Protein AF-A0A812UFD3-F1 (afdb_monomer_lite)

Radius of gyration: 20.98 Å; chains: 1; bounding box: 55×47×51 Å

Sequence (203 aa):
MNNVSFTYPTKDKPTIMDVSLTVSQVSRVAVIGANGAGKSTAIKVLVGEQLPTEGTIWKAQGLRMAYVAQHAFHHLEKHMQETPTQYIMWRFAGNDDRESMEFKTEDLSVDEEKARAQKWCIDSVTGNVRRCTDPKEDAKKAKQDEAGAVIPDAIVNRRQKKKEKTFEYEVKWQFKSMDNNTWVEKDTLVKMGYIKLVQREDE

Secondary structure (DSSP, 8-state):
-EEEEE--TT-SS-SEEEE-----TT--------TTSSHHHHHHHHHTSS--SEEE----TT-------TTTHHHHGGGTTS-HHHHHHHHTTTSS-HHHHHHHSSS-HHHHHHHHHS-EEE-TTT--EEEPPPTTT-HHHHHHHHHTB--EEEEEEEEEETTTTEEEEEEEETTS-GGG-EEEEHHHHHHTT-HHHHHHHH-

Structure (mmCIF, N/CA/C/O backbone):
data_AF-A0A812UFD3-F1
#
_entry.id   AF-A0A812UFD3-F1
#
loop_
_atom_site.group_PDB
_atom_site.id
_atom_site.type_symbol
_atom_site.label_atom_id
_atom_site.label_alt_id
_atom_site.label_comp_id
_atom_site.label_asym_id
_atom_site.label_entity_id
_atom_site.label_seq_id
_atom_site.pdbx_PDB_ins_code
_atom_site.Cartn_x
_atom_site.Cartn_y
_atom_site.Cartn_z
_atom_site.occupancy
_atom_site.B_iso_or_equiv
_atom_site.auth_seq_id
_atom_site.auth_comp_id
_atom_site.auth_asym_id
_atom_site.auth_atom_id
_atom_site.pdbx_PDB_model_num
ATOM 1 N N . MET A 1 1 ? -0.461 -6.812 -11.397 1.00 89.06 1 MET A N 1
ATOM 2 C CA . MET A 1 1 ? -0.316 -5.478 -12.011 1.00 89.06 1 MET A CA 1
ATOM 3 C C . MET A 1 1 ? -1.197 -5.461 -13.234 1.00 89.06 1 MET A C 1
ATOM 5 O O . MET A 1 1 ? -1.041 -6.359 -14.054 1.00 89.06 1 MET A O 1
ATOM 9 N N . ASN A 1 2 ? -2.101 -4.493 -13.332 1.00 92.62 2 ASN A N 1
ATOM 10 C CA . ASN A 1 2 ? -3.006 -4.346 -14.467 1.00 92.62 2 ASN A CA 1
ATOM 11 C C . ASN A 1 2 ? -2.826 -2.942 -15.048 1.00 92.62 2 ASN A C 1
ATOM 13 O O . ASN A 1 2 ? -3.069 -1.964 -14.334 1.00 92.62 2 ASN A O 1
ATOM 17 N N . ASN A 1 3 ? -2.385 -2.877 -16.308 1.00 94.31 3 ASN A N 1
ATOM 18 C CA . ASN A 1 3 ? -2.255 -1.653 -17.106 1.00 94.31 3 ASN A CA 1
ATOM 19 C C . ASN A 1 3 ? -1.419 -0.562 -16.423 1.00 94.31 3 ASN A C 1
ATOM 21 O O . ASN A 1 3 ? -1.820 0.596 -16.348 1.00 94.31 3 ASN A O 1
ATOM 25 N N . VAL A 1 4 ? -0.277 -0.950 -15.853 1.00 92.81 4 VAL A N 1
ATOM 26 C CA . VAL A 1 4 ? 0.539 -0.051 -15.038 1.00 92.81 4 VAL A CA 1
ATOM 27 C C . VAL A 1 4 ? 1.456 0.808 -15.902 1.00 92.81 4 VAL A C 1
ATOM 29 O O . VAL A 1 4 ? 2.308 0.285 -16.623 1.00 92.81 4 VAL A O 1
ATOM 32 N N . SER A 1 5 ? 1.344 2.125 -15.744 1.00 93.50 5 SER A N 1
ATOM 33 C CA . SER A 1 5 ? 2.261 3.108 -16.325 1.00 93.50 5 SER A CA 1
ATOM 34 C C . SER A 1 5 ? 2.930 3.918 -15.219 1.00 93.50 5 SER A C 1
ATOM 36 O O . SER A 1 5 ? 2.318 4.228 -14.195 1.00 93.50 5 SER A O 1
ATOM 38 N N . PHE A 1 6 ? 4.203 4.262 -15.413 1.00 92.50 6 PHE A N 1
ATOM 39 C CA . PHE A 1 6 ? 4.950 5.061 -14.448 1.00 92.50 6 PHE A CA 1
ATOM 40 C C . PHE A 1 6 ? 5.924 6.020 -15.127 1.00 92.50 6 PHE A C 1
ATOM 42 O O . PHE A 1 6 ? 6.726 5.628 -15.986 1.00 92.50 6 PHE A O 1
ATOM 49 N N . THR A 1 7 ? 5.887 7.268 -14.669 1.00 91.12 7 THR A N 1
ATOM 50 C CA . THR A 1 7 ? 6.741 8.365 -15.124 1.00 91.12 7 THR A CA 1
ATOM 51 C C . THR A 1 7 ? 7.499 8.939 -13.934 1.00 91.12 7 THR A C 1
ATOM 53 O O . THR A 1 7 ? 6.890 9.362 -12.956 1.00 91.12 7 THR A O 1
ATOM 56 N N . TYR A 1 8 ? 8.832 8.977 -14.017 1.00 88.88 8 TYR A N 1
ATOM 57 C CA . TYR A 1 8 ? 9.631 9.685 -13.016 1.00 88.88 8 TYR A CA 1
ATOM 58 C C . TYR A 1 8 ? 9.378 11.197 -13.105 1.00 88.88 8 TYR A C 1
ATOM 60 O O . TYR A 1 8 ? 9.309 11.706 -14.223 1.00 88.88 8 TYR A O 1
ATOM 68 N N . PRO A 1 9 ? 9.365 11.939 -11.981 1.00 85.81 9 PRO A N 1
ATOM 69 C CA . PRO A 1 9 ? 9.134 13.391 -11.983 1.00 85.81 9 PRO A CA 1
ATOM 70 C C . PRO A 1 9 ? 10.118 14.193 -12.846 1.00 85.81 9 PRO A C 1
ATOM 72 O O . PRO A 1 9 ? 9.821 15.297 -13.282 1.00 85.81 9 PRO A O 1
ATOM 75 N N . THR A 1 10 ? 11.307 13.641 -13.091 1.00 86.94 10 THR A N 1
ATOM 76 C CA . THR A 1 10 ? 12.373 14.263 -13.887 1.00 86.94 10 THR A CA 1
ATOM 77 C C . THR A 1 10 ? 12.241 14.025 -15.392 1.00 86.94 10 THR A C 1
ATOM 79 O O . THR A 1 10 ? 13.115 14.447 -16.149 1.00 86.94 10 THR A O 1
ATOM 82 N N . LYS A 1 11 ? 11.205 13.309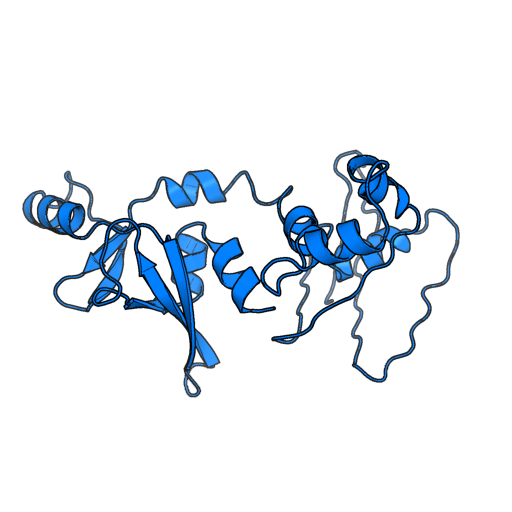 -15.846 1.00 85.44 11 LYS A N 1
ATOM 83 C CA . LYS A 1 11 ? 11.018 12.932 -17.249 1.00 85.44 11 LYS A CA 1
ATOM 84 C C . LYS A 1 11 ? 9.625 13.299 -17.740 1.00 85.44 11 LYS A C 1
ATOM 86 O O . LYS A 1 11 ? 8.638 13.021 -17.076 1.00 85.44 11 LYS A O 1
ATOM 91 N N . ASP A 1 12 ? 9.556 13.767 -18.981 1.00 85.88 12 ASP A N 1
ATOM 92 C CA . ASP A 1 12 ? 8.277 14.046 -19.651 1.00 85.88 12 ASP A CA 1
ATOM 93 C C . ASP A 1 12 ? 7.607 12.786 -20.214 1.00 85.88 12 ASP A C 1
ATOM 95 O O . ASP A 1 12 ? 6.424 12.790 -20.546 1.00 85.88 12 ASP A O 1
ATOM 99 N N . LYS A 1 13 ? 8.372 11.698 -20.372 1.00 88.94 13 LYS A N 1
ATOM 100 C CA . LYS A 1 13 ? 7.891 10.444 -20.958 1.00 88.94 13 LYS A CA 1
ATOM 101 C C . LYS A 1 13 ? 7.837 9.325 -19.920 1.00 88.94 13 LYS A C 1
ATOM 103 O O . LYS A 1 13 ? 8.794 9.176 -19.147 1.00 88.94 13 LYS A O 1
ATOM 108 N N . PRO A 1 14 ? 6.787 8.486 -19.957 1.00 89.75 14 PRO A N 1
ATOM 109 C CA . PRO A 1 14 ? 6.693 7.313 -19.102 1.00 89.75 14 PRO A CA 1
ATOM 110 C C . PRO A 1 14 ? 7.880 6.381 -19.322 1.00 89.75 14 PRO A C 1
ATOM 112 O O . PRO A 1 14 ? 8.298 6.107 -20.446 1.00 89.75 14 PRO A O 1
ATOM 115 N N . THR A 1 15 ? 8.450 5.912 -18.214 1.00 92.50 15 THR A N 1
ATOM 116 C CA . THR A 1 15 ? 9.566 4.957 -18.228 1.00 92.50 15 THR A CA 1
ATOM 117 C C . THR A 1 15 ? 9.069 3.537 -18.473 1.00 92.50 15 THR A C 1
ATOM 119 O O . THR A 1 15 ? 9.773 2.743 -19.090 1.00 92.50 15 THR A O 1
ATOM 122 N N . ILE A 1 16 ? 7.852 3.231 -18.021 1.00 93.62 16 ILE A N 1
ATOM 123 C CA . ILE A 1 16 ? 7.111 2.014 -18.359 1.00 93.62 16 ILE A CA 1
ATOM 124 C C . ILE A 1 16 ? 5.668 2.399 -18.702 1.00 93.62 16 ILE A C 1
ATOM 126 O O . ILE A 1 16 ? 5.121 3.320 -18.094 1.00 93.62 16 ILE A O 1
ATOM 130 N N . MET A 1 17 ? 5.070 1.711 -19.675 1.00 94.19 17 MET A N 1
ATOM 131 C CA . MET A 1 17 ? 3.715 1.976 -20.170 1.00 94.19 17 MET A CA 1
ATOM 132 C C . MET A 1 17 ? 2.928 0.675 -20.275 1.00 94.19 17 MET A C 1
ATOM 134 O O . MET A 1 17 ? 3.462 -0.306 -20.792 1.00 94.19 17 MET A O 1
ATOM 138 N N . ASP A 1 18 ? 1.675 0.700 -19.819 1.00 93.62 18 ASP A N 1
ATOM 139 C CA . ASP A 1 18 ? 0.691 -0.382 -19.967 1.00 93.62 18 ASP A CA 1
ATOM 140 C C . ASP A 1 18 ? 1.218 -1.780 -19.574 1.00 93.62 18 ASP A C 1
ATOM 142 O O . ASP A 1 18 ? 0.979 -2.800 -20.222 1.00 93.62 18 ASP A O 1
ATOM 146 N N . VAL A 1 19 ? 1.985 -1.842 -18.483 1.00 93.50 19 VAL A N 1
ATOM 147 C CA . VAL A 1 19 ? 2.576 -3.092 -18.003 1.00 93.50 19 VAL A CA 1
ATOM 148 C C . VAL A 1 19 ? 1.530 -3.899 -17.243 1.00 93.50 19 VAL A C 1
ATOM 150 O O . VAL A 1 19 ? 1.067 -3.507 -16.169 1.00 93.50 19 VAL A O 1
ATOM 153 N N . SER A 1 20 ? 1.210 -5.080 -17.768 1.00 93.00 20 SER A N 1
ATOM 154 C CA . SER A 1 20 ? 0.367 -6.069 -17.094 1.00 93.00 20 SER A CA 1
ATOM 155 C C . SER A 1 20 ? 1.183 -7.314 -16.753 1.00 93.00 20 SER A C 1
ATOM 157 O O . SER A 1 20 ? 1.812 -7.919 -17.618 1.00 93.00 20 SER A O 1
ATOM 159 N N . LEU A 1 21 ? 1.201 -7.682 -15.471 1.00 91.44 21 LEU A N 1
ATOM 160 C CA . LEU A 1 21 ? 1.981 -8.804 -14.948 1.00 91.44 21 LEU A CA 1
ATOM 161 C C . LEU A 1 21 ? 1.261 -9.453 -13.767 1.00 91.44 21 LEU A C 1
ATOM 163 O O . LEU A 1 21 ? 0.876 -8.779 -12.804 1.00 91.44 21 LEU A O 1
ATOM 167 N N . THR A 1 22 ? 1.180 -10.779 -13.802 1.00 91.88 22 THR A N 1
ATOM 168 C CA . THR A 1 22 ? 0.678 -11.605 -12.704 1.00 91.88 22 THR A CA 1
ATOM 169 C C . THR A 1 22 ? 1.746 -12.615 -12.315 1.00 91.88 22 THR A C 1
ATOM 171 O O . THR A 1 22 ? 2.297 -13.309 -13.166 1.00 91.88 22 THR A O 1
ATOM 174 N N . VAL A 1 23 ? 2.039 -12.692 -11.019 1.00 91.50 23 VAL A N 1
ATOM 175 C CA . VAL A 1 23 ? 3.027 -13.611 -10.449 1.00 91.50 23 VAL A CA 1
ATOM 176 C C . VAL A 1 23 ? 2.335 -14.434 -9.368 1.00 91.50 23 VAL A C 1
ATOM 178 O O . VAL A 1 23 ? 1.533 -13.906 -8.600 1.00 91.50 23 VAL A O 1
ATOM 181 N N . SER A 1 24 ? 2.629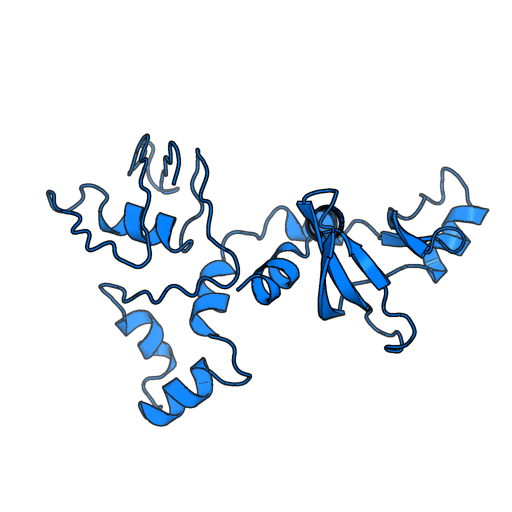 -15.731 -9.328 1.00 91.44 24 SER A N 1
ATOM 182 C CA . SER A 1 24 ? 2.138 -16.674 -8.319 1.00 91.44 24 SER A CA 1
ATOM 183 C C . SER A 1 24 ? 3.303 -17.250 -7.509 1.00 91.44 24 SER A C 1
ATOM 185 O O . SER A 1 24 ? 4.461 -17.080 -7.884 1.00 91.44 24 SER A O 1
ATOM 187 N N . GLN A 1 25 ? 3.019 -17.988 -6.433 1.00 89.38 25 GLN A N 1
ATOM 188 C CA . GLN A 1 25 ? 4.058 -18.602 -5.589 1.00 89.38 25 GLN A CA 1
ATOM 189 C C . GLN A 1 25 ? 4.971 -19.593 -6.333 1.00 89.38 25 GLN A C 1
ATOM 191 O O . GLN A 1 25 ? 6.105 -19.810 -5.919 1.00 89.38 25 GLN A O 1
ATOM 196 N N . VAL A 1 26 ? 4.496 -20.188 -7.431 1.00 92.69 26 VAL A N 1
ATOM 197 C CA . VAL A 1 26 ? 5.253 -21.181 -8.219 1.00 92.69 26 VAL A CA 1
ATOM 198 C C . VAL A 1 26 ? 5.957 -20.533 -9.417 1.00 92.69 26 VAL A C 1
ATOM 200 O O . VAL A 1 26 ? 6.766 -21.160 -10.100 1.00 92.69 26 VAL A O 1
ATOM 203 N N . SER A 1 27 ? 5.661 -19.262 -9.693 1.00 93.50 27 SER A N 1
ATOM 204 C CA . SER A 1 27 ? 6.197 -18.560 -10.851 1.00 93.50 27 SER A CA 1
ATOM 205 C C . SER A 1 27 ? 7.706 -18.350 -10.715 1.00 93.50 27 SER A C 1
ATOM 207 O O . SER A 1 27 ? 8.189 -17.793 -9.732 1.00 93.50 27 SER A O 1
ATOM 209 N N . ARG A 1 28 ? 8.455 -18.725 -11.756 1.00 94.12 28 ARG A N 1
ATOM 210 C CA . ARG A 1 28 ? 9.838 -18.280 -11.963 1.00 94.12 28 ARG A CA 1
ATOM 211 C C . ARG A 1 28 ? 9.878 -17.417 -13.210 1.00 94.12 28 ARG A C 1
ATOM 213 O O . ARG A 1 28 ? 9.655 -17.909 -14.310 1.00 94.12 28 ARG A O 1
ATOM 220 N N . VAL A 1 29 ? 10.100 -16.123 -13.017 1.00 92.00 29 VAL A N 1
ATOM 221 C CA . VAL A 1 29 ? 9.994 -15.116 -14.075 1.00 92.00 29 VAL A CA 1
ATOM 222 C C . VAL A 1 29 ? 11.323 -14.389 -14.191 1.00 92.00 29 VAL A C 1
ATOM 224 O O . VAL A 1 29 ? 11.885 -13.962 -13.185 1.00 92.00 29 VAL A O 1
ATOM 227 N N . ALA A 1 30 ? 11.810 -14.239 -15.420 1.00 92.94 30 ALA A N 1
ATOM 228 C CA . ALA A 1 30 ? 12.971 -13.420 -15.733 1.00 92.94 30 ALA A CA 1
ATOM 229 C C . ALA A 1 30 ? 12.531 -12.240 -16.605 1.00 92.94 30 ALA A C 1
ATOM 231 O O . ALA A 1 30 ? 11.894 -12.431 -17.639 1.00 92.94 30 ALA A O 1
ATOM 232 N N . VAL A 1 31 ? 12.883 -11.022 -16.192 1.00 90.75 31 VAL A N 1
ATOM 233 C CA . VAL A 1 31 ? 12.643 -9.806 -16.977 1.00 90.75 31 VAL A CA 1
ATOM 234 C C . VAL A 1 31 ? 13.922 -9.471 -17.737 1.00 90.75 31 VAL A C 1
ATOM 236 O O . VAL A 1 31 ? 14.924 -9.079 -17.140 1.00 90.75 31 VAL A O 1
ATOM 239 N N . ILE A 1 32 ? 13.890 -9.628 -19.058 1.00 92.81 32 ILE A N 1
ATOM 240 C CA . ILE A 1 32 ? 15.029 -9.390 -19.953 1.00 92.81 32 ILE A CA 1
ATOM 241 C C . ILE A 1 32 ? 14.772 -8.189 -20.866 1.00 92.81 32 ILE A C 1
ATOM 243 O O . ILE A 1 32 ? 13.634 -7.796 -21.096 1.00 92.81 32 ILE A O 1
ATOM 247 N N . GLY A 1 33 ? 15.843 -7.576 -21.365 1.00 92.94 33 GLY A N 1
ATOM 248 C CA . GLY A 1 33 ? 15.769 -6.406 -22.242 1.00 92.94 33 GLY A CA 1
ATOM 249 C C . GLY A 1 33 ? 17.028 -5.551 -22.162 1.00 92.94 33 GLY A C 1
ATOM 250 O O . GLY A 1 33 ? 17.918 -5.828 -21.354 1.00 92.94 33 GLY A O 1
ATOM 251 N N . ALA A 1 34 ? 17.099 -4.488 -22.961 1.00 93.19 34 ALA A N 1
ATOM 252 C CA . ALA A 1 34 ? 18.233 -3.567 -22.965 1.00 93.19 34 ALA A CA 1
ATOM 253 C C . ALA A 1 34 ? 18.394 -2.816 -21.627 1.00 93.19 34 ALA A C 1
ATOM 255 O O . ALA A 1 34 ? 17.471 -2.730 -20.804 1.00 93.19 34 ALA A O 1
ATOM 256 N N . ASN A 1 35 ? 19.587 -2.274 -21.382 1.00 89.75 35 ASN A N 1
ATOM 257 C CA . ASN A 1 35 ? 19.812 -1.375 -20.250 1.00 89.75 35 ASN A CA 1
ATOM 258 C C . ASN A 1 35 ? 19.016 -0.081 -20.453 1.00 89.75 35 ASN A C 1
ATOM 260 O O . ASN A 1 35 ? 18.910 0.418 -21.567 1.00 89.75 35 ASN A O 1
ATOM 264 N N . GLY A 1 36 ? 18.404 0.425 -19.382 1.00 85.38 36 GLY A N 1
ATOM 265 C CA . GLY A 1 36 ? 17.539 1.608 -19.450 1.00 85.38 36 GLY A CA 1
ATOM 266 C C . GLY A 1 36 ? 16.111 1.357 -19.951 1.00 85.38 36 GLY A C 1
ATOM 267 O O . GLY A 1 36 ? 15.304 2.275 -19.899 1.00 85.38 36 GLY A O 1
ATOM 268 N N . ALA A 1 37 ? 15.747 0.127 -20.336 1.00 88.50 37 ALA A N 1
ATOM 269 C CA . ALA A 1 37 ? 14.400 -0.214 -20.820 1.00 88.50 37 ALA A CA 1
ATOM 270 C C . ALA A 1 37 ? 13.290 -0.207 -19.739 1.00 88.50 37 ALA A C 1
ATOM 272 O O . ALA A 1 37 ? 12.177 -0.640 -20.007 1.00 88.50 37 ALA A O 1
ATOM 273 N N . GLY A 1 38 ? 13.588 0.208 -18.503 1.00 89.88 38 GLY A N 1
ATOM 274 C CA . GLY A 1 38 ? 12.604 0.263 -17.413 1.00 89.88 38 GLY A CA 1
ATOM 275 C C . GLY A 1 38 ? 12.450 -1.020 -16.585 1.00 89.88 38 GLY A C 1
ATOM 276 O O . GLY A 1 38 ? 11.572 -1.078 -15.734 1.00 89.88 38 GLY A O 1
ATOM 277 N N . LYS A 1 39 ? 13.318 -2.032 -16.759 1.00 93.19 39 LYS A N 1
ATOM 278 C CA . LYS A 1 39 ? 13.255 -3.310 -16.010 1.00 93.19 39 LYS A CA 1
ATOM 279 C C . LYS A 1 39 ? 13.251 -3.113 -14.491 1.00 93.19 39 LYS A C 1
ATOM 281 O O . LYS A 1 39 ? 12.344 -3.574 -13.806 1.00 93.19 39 LYS A O 1
ATOM 286 N N . SER A 1 40 ? 14.252 -2.399 -13.973 1.00 90.19 40 SER A N 1
ATOM 287 C CA . SER A 1 40 ? 14.351 -2.119 -12.540 1.00 90.19 40 SER A CA 1
ATOM 288 C C . SER A 1 40 ? 13.160 -1.285 -12.074 1.00 90.19 40 SER A C 1
ATOM 290 O O . SER A 1 40 ? 12.595 -1.575 -11.033 1.00 90.19 40 SER A O 1
ATOM 292 N N . THR A 1 41 ? 12.710 -0.316 -12.876 1.00 91.00 41 THR A N 1
ATOM 293 C CA . THR A 1 41 ? 11.520 0.496 -12.582 1.00 91.00 41 THR A CA 1
ATOM 294 C C . THR A 1 41 ? 10.255 -0.355 -12.462 1.00 91.00 41 THR A C 1
ATOM 296 O O . THR A 1 41 ? 9.522 -0.196 -11.494 1.00 91.00 41 THR A O 1
ATOM 299 N N . ALA A 1 42 ? 10.029 -1.316 -13.363 1.00 90.88 42 ALA A N 1
ATOM 300 C CA . ALA A 1 42 ? 8.900 -2.241 -13.270 1.00 90.88 42 ALA A CA 1
ATOM 301 C C . ALA A 1 42 ? 8.937 -3.078 -11.980 1.00 90.88 42 ALA A C 1
ATOM 303 O O . ALA A 1 42 ? 7.903 -3.269 -11.343 1.00 90.88 42 ALA A O 1
ATOM 304 N N . ILE A 1 43 ? 10.124 -3.532 -11.561 1.00 90.69 43 ILE A N 1
ATOM 305 C CA . ILE A 1 43 ? 10.300 -4.284 -10.309 1.00 90.69 43 ILE A CA 1
ATOM 306 C C . ILE A 1 43 ? 10.047 -3.386 -9.090 1.00 90.69 43 ILE A C 1
ATOM 308 O O . ILE A 1 43 ? 9.321 -3.793 -8.188 1.00 90.69 43 ILE A O 1
ATOM 312 N N . LYS A 1 44 ? 10.575 -2.157 -9.074 1.00 88.50 44 LYS A N 1
ATOM 313 C CA . LYS A 1 44 ? 10.335 -1.182 -7.995 1.00 88.50 44 LYS A CA 1
ATOM 314 C C . LYS A 1 44 ? 8.847 -0.882 -7.821 1.00 88.50 44 LYS A C 1
ATOM 316 O O . LYS A 1 44 ? 8.331 -0.906 -6.706 1.00 88.50 44 LYS A O 1
ATOM 321 N N . VAL A 1 45 ? 8.146 -0.679 -8.935 1.00 89.81 45 VAL A N 1
ATOM 322 C CA . VAL A 1 45 ? 6.696 -0.463 -8.947 1.00 89.81 45 VAL A CA 1
ATOM 323 C C . VAL A 1 45 ? 5.953 -1.711 -8.445 1.00 89.81 45 VAL A C 1
ATOM 325 O O . VAL A 1 45 ? 5.068 -1.594 -7.603 1.00 89.81 45 VAL A O 1
ATOM 328 N N . LEU A 1 46 ? 6.354 -2.921 -8.858 1.00 88.94 46 LEU A N 1
ATOM 329 C CA . LEU A 1 46 ? 5.769 -4.180 -8.368 1.00 88.94 46 LEU A CA 1
ATOM 330 C C . LEU A 1 46 ? 5.932 -4.361 -6.847 1.00 88.94 46 LEU A C 1
ATOM 332 O O . LEU A 1 46 ? 4.981 -4.744 -6.158 1.00 88.94 46 LEU A O 1
ATOM 336 N N . VAL A 1 47 ? 7.127 -4.083 -6.320 1.00 86.56 47 VAL A N 1
ATOM 337 C CA . VAL A 1 47 ? 7.431 -4.181 -4.883 1.00 86.56 47 VAL A CA 1
ATOM 338 C C . VAL A 1 47 ? 6.691 -3.094 -4.092 1.00 86.56 47 VAL A C 1
ATOM 340 O O . VAL A 1 47 ? 6.295 -3.325 -2.948 1.00 86.56 47 VAL A O 1
ATOM 343 N N . GLY A 1 48 ? 6.358 -1.973 -4.733 1.00 83.31 48 GLY A N 1
ATOM 344 C CA . GLY A 1 48 ? 5.677 -0.827 -4.130 1.00 83.31 48 GLY A CA 1
ATOM 345 C C . GLY A 1 48 ? 6.636 0.233 -3.588 1.00 83.31 48 GLY A C 1
ATOM 346 O O . GLY A 1 48 ? 6.224 1.024 -2.753 1.00 83.31 48 GLY A O 1
ATOM 347 N N . GLU A 1 49 ? 7.891 0.235 -4.051 1.00 81.56 49 GLU A N 1
ATOM 348 C CA . GLU A 1 49 ? 8.865 1.314 -3.809 1.00 81.56 49 GLU A CA 1
ATOM 349 C C . GLU A 1 49 ? 8.479 2.595 -4.564 1.00 81.56 49 GLU A C 1
ATOM 351 O O . GLU A 1 49 ? 8.836 3.691 -4.157 1.00 81.56 49 GLU A O 1
ATOM 356 N N . GLN A 1 50 ? 7.775 2.465 -5.689 1.00 83.88 50 GLN A N 1
ATOM 357 C CA . GLN A 1 50 ? 7.262 3.589 -6.467 1.00 83.88 50 GLN A CA 1
ATOM 358 C C . GLN A 1 50 ? 5.779 3.361 -6.736 1.00 83.88 50 GLN A C 1
ATOM 360 O O . GLN A 1 50 ? 5.381 2.268 -7.153 1.00 83.88 50 GLN A O 1
ATOM 365 N N . LEU A 1 51 ? 4.962 4.385 -6.504 1.00 83.94 51 LEU A N 1
ATOM 366 C CA . LEU A 1 51 ? 3.538 4.325 -6.813 1.00 83.94 51 LEU A CA 1
ATOM 367 C C . LEU A 1 51 ? 3.331 4.475 -8.325 1.00 83.94 51 LEU A C 1
ATOM 369 O O . LEU A 1 51 ? 3.928 5.362 -8.935 1.00 83.94 51 LEU A O 1
ATOM 373 N N . PRO A 1 52 ? 2.505 3.623 -8.955 1.00 88.88 52 PRO A N 1
ATOM 374 C CA . PRO A 1 52 ? 2.204 3.762 -10.371 1.00 88.88 52 PRO A CA 1
ATOM 375 C C . PRO A 1 52 ? 1.459 5.078 -10.633 1.00 88.88 52 PRO A C 1
ATOM 377 O O . PRO A 1 52 ? 0.605 5.478 -9.845 1.00 88.88 52 PRO A O 1
ATOM 380 N N . THR A 1 53 ? 1.763 5.734 -11.754 1.00 87.88 53 THR A N 1
ATOM 381 C CA . THR A 1 53 ? 1.040 6.940 -12.188 1.00 87.88 53 THR A CA 1
ATOM 382 C C . THR A 1 53 ? -0.351 6.571 -12.703 1.00 87.88 53 THR A C 1
ATOM 384 O O . THR A 1 53 ? -1.320 7.278 -12.450 1.00 87.88 53 THR A O 1
ATOM 387 N N . GLU A 1 54 ? -0.454 5.434 -13.392 1.00 90.12 54 GLU A N 1
ATOM 388 C CA . GLU A 1 54 ? -1.710 4.869 -13.882 1.00 90.12 54 GLU A CA 1
ATOM 389 C C . GLU A 1 54 ? -1.729 3.352 -13.681 1.00 90.12 54 GLU A C 1
ATOM 391 O O . GLU A 1 54 ? -0.681 2.705 -13.593 1.00 90.12 54 GLU A O 1
ATOM 396 N N . GLY A 1 55 ? -2.931 2.778 -13.653 1.00 89.88 55 GLY A N 1
ATOM 397 C CA . GLY A 1 55 ? -3.140 1.348 -13.458 1.00 89.88 55 GLY A CA 1
ATOM 398 C C . GLY A 1 55 ? -3.204 0.944 -11.990 1.00 89.88 55 GLY A C 1
ATOM 399 O O . GLY A 1 55 ? -3.218 1.770 -11.078 1.00 89.88 55 GLY A O 1
ATOM 400 N N . THR A 1 56 ? -3.297 -0.364 -11.749 1.00 87.12 56 THR A N 1
ATOM 401 C CA . THR A 1 56 ? -3.482 -0.897 -10.392 1.00 87.12 56 THR A CA 1
ATOM 402 C C . THR A 1 56 ? -2.543 -2.050 -10.081 1.00 87.12 56 THR A C 1
ATOM 404 O O . THR A 1 56 ? -2.204 -2.893 -10.922 1.00 87.12 56 THR A O 1
ATOM 407 N N . ILE A 1 57 ? -2.131 -2.107 -8.816 1.00 89.19 57 ILE A N 1
ATOM 408 C CA . ILE A 1 57 ? -1.305 -3.180 -8.275 1.00 89.19 57 ILE A CA 1
ATOM 409 C C . ILE A 1 57 ? -2.086 -3.830 -7.149 1.00 89.19 57 ILE A C 1
ATOM 411 O O . ILE A 1 57 ? -2.347 -3.225 -6.114 1.00 89.19 57 ILE A O 1
ATOM 415 N N . TRP A 1 58 ? -2.462 -5.083 -7.371 1.00 87.69 58 TRP A N 1
ATOM 416 C CA . TRP A 1 58 ? -3.089 -5.918 -6.363 1.00 87.69 58 TRP A CA 1
ATOM 417 C C . TRP A 1 58 ? -2.050 -6.865 -5.766 1.00 87.69 58 TRP A C 1
ATOM 419 O O . TRP A 1 58 ? -1.279 -7.486 -6.503 1.00 87.69 58 TRP A O 1
ATOM 429 N N . LYS A 1 59 ? -2.050 -6.976 -4.439 1.00 86.81 59 LYS A N 1
ATOM 430 C CA . LYS A 1 59 ? -1.223 -7.907 -3.668 1.00 86.81 59 LYS A CA 1
ATOM 431 C C . LYS A 1 59 ? -2.149 -8.804 -2.850 1.00 86.81 59 LYS A C 1
ATOM 433 O O . LYS A 1 59 ? -3.167 -8.338 -2.337 1.00 86.81 59 LYS A O 1
ATOM 438 N N . ALA A 1 60 ? -1.803 -10.085 -2.747 1.00 85.69 60 ALA A N 1
ATOM 439 C CA . ALA A 1 60 ? -2.510 -11.000 -1.861 1.00 85.69 60 ALA A CA 1
ATOM 440 C C . ALA A 1 60 ? -2.258 -10.615 -0.393 1.00 85.69 60 ALA A C 1
ATOM 442 O O . ALA A 1 60 ? -1.212 -10.064 -0.062 1.00 85.69 60 ALA A O 1
ATOM 443 N N . GLN A 1 61 ? -3.218 -10.902 0.481 1.00 76.44 61 GLN A N 1
ATOM 444 C CA . GLN A 1 61 ? -3.109 -10.575 1.906 1.00 76.44 61 GLN A CA 1
ATOM 445 C C . GLN A 1 61 ? -2.080 -11.471 2.600 1.00 76.44 61 GLN A C 1
ATOM 447 O O . GLN A 1 61 ? -2.017 -12.664 2.297 1.00 76.44 61 GLN A O 1
ATOM 452 N N . GLY A 1 62 ? -1.285 -10.905 3.514 1.00 80.69 62 GLY A N 1
ATOM 453 C CA . GLY A 1 62 ? -0.175 -11.614 4.162 1.00 80.69 62 GLY A CA 1
ATOM 454 C C . GLY A 1 62 ? 0.984 -11.970 3.217 1.00 80.69 62 GLY A C 1
ATOM 455 O O . GLY A 1 62 ? 1.830 -12.807 3.542 1.00 80.69 62 GLY A O 1
ATOM 456 N N . LEU A 1 63 ? 1.004 -11.412 1.997 1.00 85.31 63 LEU A N 1
ATOM 457 C CA . LEU A 1 63 ? 2.093 -11.625 1.049 1.00 85.31 63 LEU A CA 1
ATOM 458 C C . LEU A 1 63 ? 3.286 -10.748 1.429 1.00 85.31 63 LEU A C 1
ATOM 460 O O . LEU A 1 63 ? 3.317 -9.556 1.127 1.00 85.31 63 LEU A O 1
ATOM 464 N N . ARG A 1 64 ? 4.324 -11.380 1.974 1.00 83.56 64 ARG A N 1
ATOM 465 C CA . ARG A 1 64 ? 5.622 -10.736 2.190 1.00 83.56 64 ARG A CA 1
ATOM 466 C C . ARG A 1 64 ? 6.502 -10.891 0.956 1.00 83.56 64 ARG A C 1
ATOM 468 O O . ARG A 1 64 ? 6.770 -12.006 0.508 1.00 83.56 64 ARG A O 1
ATOM 475 N N . MET A 1 65 ? 6.955 -9.769 0.406 1.00 84.62 65 MET A N 1
ATOM 476 C CA . MET A 1 65 ? 7.878 -9.739 -0.729 1.00 84.62 65 MET A CA 1
ATOM 477 C C . MET A 1 65 ? 9.272 -9.364 -0.246 1.00 84.62 65 MET A C 1
ATOM 479 O O . MET A 1 65 ? 9.464 -8.289 0.309 1.00 84.62 65 MET A O 1
ATOM 483 N N . ALA A 1 66 ? 10.246 -10.235 -0.497 1.00 85.94 66 ALA A N 1
ATOM 484 C CA . ALA A 1 66 ? 11.650 -9.912 -0.301 1.00 85.94 66 ALA A CA 1
ATOM 485 C C . ALA A 1 66 ? 12.202 -9.280 -1.582 1.00 85.94 66 ALA A C 1
ATOM 487 O O . ALA A 1 66 ? 12.102 -9.866 -2.663 1.00 85.94 66 ALA A O 1
ATOM 488 N N . TYR A 1 67 ? 12.788 -8.094 -1.458 1.00 85.12 67 TYR A N 1
ATOM 489 C CA . TYR A 1 67 ? 13.426 -7.390 -2.561 1.00 85.12 67 TYR A CA 1
ATOM 490 C C . TYR A 1 67 ? 14.916 -7.223 -2.280 1.00 85.12 67 TYR A C 1
ATOM 492 O O . TYR A 1 67 ? 15.312 -6.808 -1.195 1.00 85.12 67 TYR A O 1
ATOM 500 N N . VAL A 1 68 ? 15.739 -7.563 -3.271 1.00 83.88 68 VAL A N 1
ATOM 501 C CA . VAL A 1 68 ? 17.187 -7.357 -3.237 1.00 83.88 68 VAL A CA 1
ATOM 502 C C . VAL A 1 68 ? 17.520 -6.362 -4.336 1.00 83.88 68 VAL A C 1
ATOM 504 O O . VAL A 1 68 ? 17.460 -6.684 -5.524 1.00 83.88 68 VAL A O 1
ATOM 507 N N . ALA A 1 69 ? 17.818 -5.130 -3.934 1.00 80.56 69 ALA A N 1
ATOM 508 C CA . ALA A 1 69 ? 18.146 -4.063 -4.862 1.00 80.56 69 ALA A CA 1
ATOM 509 C C . ALA A 1 69 ? 19.535 -4.264 -5.483 1.00 80.56 69 ALA A C 1
ATOM 511 O O . ALA A 1 69 ? 20.458 -4.786 -4.858 1.00 80.56 69 ALA A O 1
ATOM 512 N N . GLN A 1 70 ? 19.709 -3.757 -6.705 1.00 75.25 70 GLN A N 1
ATOM 513 C CA . GLN A 1 70 ? 21.006 -3.737 -7.392 1.00 75.25 70 GLN A CA 1
ATOM 514 C C . GLN A 1 70 ? 22.070 -2.938 -6.613 1.00 75.25 70 GLN A C 1
ATOM 516 O O . GLN A 1 70 ? 23.247 -3.284 -6.646 1.00 75.25 70 GLN A O 1
ATOM 521 N N . HIS A 1 71 ? 21.645 -1.899 -5.888 1.00 74.06 71 HIS A N 1
ATOM 522 C CA . HIS A 1 71 ? 22.483 -1.074 -5.017 1.00 74.06 71 HIS A CA 1
ATOM 523 C C . HIS A 1 71 ? 22.047 -1.215 -3.552 1.00 74.06 71 HIS A C 1
ATOM 525 O O . HIS A 1 71 ? 21.752 -0.225 -2.891 1.00 74.06 71 HIS A O 1
ATOM 531 N N . ALA A 1 72 ? 22.000 -2.447 -3.035 1.00 62.97 72 ALA A N 1
ATOM 532 C CA . ALA A 1 72 ? 21.672 -2.719 -1.627 1.00 62.97 72 ALA A CA 1
ATOM 533 C C . ALA A 1 72 ? 22.576 -1.969 -0.618 1.00 62.97 72 ALA A C 1
ATOM 535 O O . ALA A 1 72 ? 22.218 -1.806 0.545 1.00 62.97 72 ALA A O 1
ATOM 536 N N . PHE A 1 73 ? 23.734 -1.475 -1.069 1.00 63.56 73 PHE A N 1
ATOM 537 C CA . PHE A 1 73 ? 24.697 -0.740 -0.254 1.00 63.56 73 PHE A CA 1
ATOM 538 C C . PHE A 1 73 ? 24.165 0.576 0.326 1.00 63.56 73 PHE A C 1
ATOM 540 O O . PHE A 1 73 ? 24.574 0.922 1.426 1.00 63.56 73 PHE A O 1
ATOM 547 N N . HIS A 1 74 ? 23.211 1.261 -0.318 1.00 65.62 74 HIS A N 1
ATOM 548 C CA . HIS A 1 74 ? 22.650 2.505 0.235 1.00 65.62 74 HIS A CA 1
ATOM 549 C C . HIS A 1 74 ? 21.936 2.309 1.581 1.00 65.62 74 HIS A C 1
ATOM 551 O O . HIS A 1 74 ? 21.920 3.213 2.413 1.00 65.62 74 HIS A O 1
ATOM 557 N N . HIS A 1 75 ? 21.377 1.123 1.836 1.00 66.25 75 HIS A N 1
ATOM 558 C CA . HIS A 1 75 ? 20.762 0.812 3.130 1.00 66.25 75 HIS A CA 1
ATOM 559 C C . HIS A 1 75 ? 21.814 0.459 4.178 1.00 66.25 75 HIS A C 1
ATOM 561 O O . HIS A 1 75 ? 21.689 0.836 5.341 1.00 66.25 75 HIS A O 1
ATOM 567 N N . LEU A 1 76 ? 22.891 -0.205 3.753 1.00 73.88 76 LEU A N 1
ATOM 568 C CA . LEU A 1 76 ? 24.005 -0.567 4.624 1.00 73.88 76 LEU A CA 1
ATOM 569 C C . LEU A 1 76 ? 24.861 0.641 5.023 1.00 73.88 76 LEU A C 1
ATOM 571 O O . LEU A 1 76 ? 25.467 0.603 6.088 1.00 73.88 76 LEU A O 1
ATOM 575 N N . GLU A 1 77 ? 24.866 1.729 4.242 1.00 79.31 77 GLU A N 1
ATOM 576 C CA . GLU A 1 77 ? 25.576 2.978 4.572 1.00 79.31 77 GLU A CA 1
ATOM 577 C C . GLU A 1 77 ? 25.206 3.515 5.966 1.00 79.31 77 GLU A C 1
ATOM 579 O O . GLU A 1 77 ? 26.074 4.002 6.692 1.00 79.31 77 GLU A O 1
ATOM 584 N N . LYS A 1 78 ? 23.943 3.354 6.385 1.00 79.06 78 LYS A N 1
ATOM 585 C CA . LYS A 1 78 ? 23.462 3.756 7.719 1.00 79.06 78 LYS A CA 1
ATOM 586 C C . LYS A 1 78 ? 23.940 2.833 8.850 1.00 79.06 78 LYS A C 1
ATOM 588 O O . LYS A 1 78 ? 23.942 3.246 10.005 1.00 79.06 78 LYS A O 1
ATOM 593 N N . HIS A 1 79 ? 24.373 1.616 8.519 1.00 83.50 79 HIS A N 1
ATOM 594 C CA . HIS A 1 79 ? 24.719 0.541 9.456 1.00 83.50 79 HIS A CA 1
ATOM 595 C C . HIS A 1 79 ? 26.173 0.061 9.300 1.00 83.50 79 HIS A C 1
ATOM 597 O O . HIS A 1 79 ? 26.519 -1.032 9.737 1.00 83.50 79 HIS A O 1
ATOM 603 N N . MET A 1 80 ? 27.060 0.874 8.714 1.00 84.00 80 MET A N 1
ATOM 604 C CA . MET A 1 80 ? 28.459 0.490 8.445 1.00 84.00 80 MET A CA 1
ATOM 605 C C . MET A 1 80 ? 29.277 0.147 9.699 1.00 84.00 80 MET A C 1
ATOM 607 O O . MET A 1 80 ? 30.308 -0.513 9.593 1.00 84.00 80 MET A O 1
ATOM 611 N N . GLN A 1 81 ? 28.845 0.618 10.871 1.00 89.06 81 GLN A N 1
ATOM 612 C CA . GLN A 1 81 ? 29.492 0.352 12.162 1.00 89.06 81 GLN A CA 1
ATOM 613 C C . GLN A 1 81 ? 28.869 -0.837 12.910 1.00 89.06 81 GLN A C 1
ATOM 615 O O . GLN A 1 81 ? 29.327 -1.192 13.995 1.00 89.06 81 GLN A O 1
ATOM 620 N N . GLU A 1 82 ? 27.819 -1.442 12.358 1.00 88.69 82 GLU A N 1
ATOM 621 C CA . GLU A 1 82 ? 27.126 -2.578 12.950 1.00 88.69 82 GLU A CA 1
ATOM 622 C C . GLU A 1 82 ? 27.598 -3.886 12.313 1.00 88.69 82 GLU A C 1
ATOM 624 O O . GLU A 1 82 ? 27.927 -3.973 11.129 1.00 88.69 82 GLU A O 1
ATOM 629 N N . THR A 1 83 ? 27.614 -4.951 13.107 1.00 92.94 83 THR A N 1
ATOM 630 C CA . THR A 1 83 ? 27.819 -6.302 12.578 1.00 92.94 83 THR A CA 1
ATOM 631 C C . THR A 1 83 ? 26.575 -6.764 11.808 1.00 92.94 83 THR A C 1
ATOM 633 O O . THR A 1 83 ? 25.462 -6.344 12.138 1.00 92.94 83 THR A O 1
ATOM 636 N N . PRO A 1 84 ? 26.700 -7.703 10.849 1.00 90.44 84 PRO A N 1
ATOM 637 C CA . PRO A 1 84 ? 25.541 -8.258 10.144 1.00 90.44 84 PRO A CA 1
ATOM 638 C C . PRO A 1 84 ? 24.443 -8.781 11.084 1.00 90.44 84 PRO A C 1
ATOM 640 O O . PRO A 1 84 ? 23.257 -8.624 10.806 1.00 90.44 84 PRO A O 1
ATOM 643 N N . THR A 1 85 ? 24.828 -9.354 12.229 1.00 92.00 85 THR A N 1
ATOM 644 C CA . THR A 1 85 ? 23.887 -9.818 13.256 1.00 92.00 85 THR A CA 1
ATOM 645 C C . THR A 1 85 ? 23.118 -8.661 13.888 1.00 92.00 85 THR A C 1
ATOM 647 O O . THR A 1 85 ? 21.900 -8.747 14.017 1.00 92.00 85 THR A O 1
ATOM 650 N N . GLN A 1 86 ? 23.802 -7.573 14.256 1.00 90.62 86 GLN A N 1
ATOM 651 C CA . GLN A 1 86 ? 23.161 -6.383 14.824 1.00 90.62 86 GLN A CA 1
ATOM 652 C C . GLN A 1 86 ? 22.191 -5.743 13.832 1.00 90.62 86 GLN A C 1
ATOM 654 O O . GLN A 1 86 ? 21.064 -5.444 14.217 1.00 90.62 86 GLN A O 1
ATOM 659 N N . TYR A 1 87 ? 22.577 -5.634 12.560 1.00 89.12 87 TYR A N 1
ATOM 660 C CA . TYR A 1 87 ? 21.697 -5.119 11.514 1.00 89.12 87 TYR A CA 1
ATOM 661 C C . TYR A 1 87 ? 20.436 -5.985 11.340 1.00 89.12 87 TYR A C 1
ATOM 663 O O . TYR A 1 87 ? 19.330 -5.452 11.310 1.00 89.12 87 TYR A O 1
ATOM 671 N N . ILE A 1 88 ? 20.558 -7.320 11.301 1.00 89.12 88 ILE A N 1
ATOM 672 C CA . ILE A 1 88 ? 19.391 -8.221 11.215 1.00 89.12 88 ILE A CA 1
ATOM 673 C C . ILE A 1 88 ? 18.498 -8.074 12.454 1.00 89.12 88 ILE A C 1
ATOM 675 O O . ILE A 1 88 ? 17.276 -7.985 12.327 1.00 89.12 88 ILE A O 1
ATOM 679 N N . MET A 1 89 ? 19.093 -8.018 13.649 1.00 88.94 89 MET A N 1
ATOM 680 C CA . MET A 1 89 ? 18.346 -7.802 14.891 1.00 88.94 89 MET A CA 1
ATOM 681 C C . MET A 1 89 ? 17.619 -6.457 14.891 1.00 88.94 89 MET A C 1
ATOM 683 O O . MET A 1 89 ? 16.476 -6.391 15.331 1.00 88.94 89 MET A O 1
ATOM 687 N N . TRP A 1 90 ? 18.255 -5.398 14.389 1.00 87.31 90 TRP A N 1
ATOM 688 C CA . TRP A 1 90 ? 17.650 -4.078 14.255 1.00 87.31 90 TRP A CA 1
ATOM 689 C C . TRP A 1 90 ? 16.510 -4.085 13.233 1.00 87.31 90 TRP A C 1
ATOM 691 O O . TRP A 1 90 ? 15.428 -3.579 13.537 1.00 87.31 90 TRP A O 1
ATOM 701 N N . ARG A 1 91 ? 16.730 -4.689 12.058 1.00 86.94 91 ARG A N 1
ATOM 702 C CA . ARG A 1 91 ? 15.782 -4.721 10.938 1.00 86.94 91 ARG A CA 1
ATOM 703 C C . ARG A 1 91 ? 14.483 -5.425 11.306 1.00 86.94 91 ARG A C 1
ATOM 705 O O . ARG A 1 91 ? 13.423 -4.933 10.939 1.00 86.94 91 ARG A O 1
ATOM 712 N N . PHE A 1 92 ? 14.580 -6.535 12.038 1.00 87.88 92 PHE A N 1
AT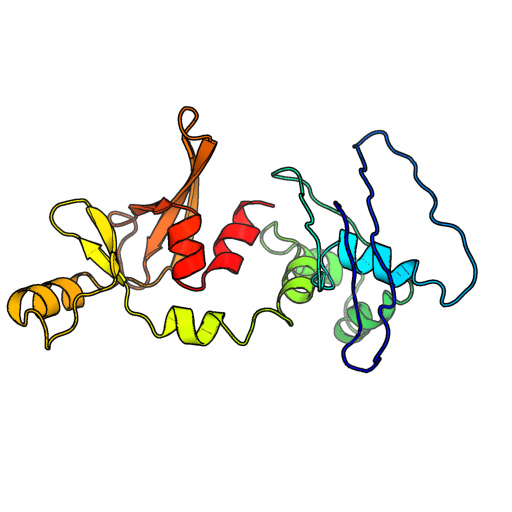OM 713 C CA . PHE A 1 92 ? 13.438 -7.361 12.445 1.00 87.88 92 PHE A CA 1
ATOM 714 C C . PHE A 1 92 ? 13.028 -7.170 13.912 1.00 87.88 92 PHE A C 1
ATOM 716 O O . PHE A 1 92 ? 12.306 -7.994 14.486 1.00 87.88 92 PHE A O 1
ATOM 723 N N . ALA A 1 93 ? 13.487 -6.090 14.549 1.00 84.38 93 ALA A N 1
ATOM 724 C CA . ALA A 1 93 ? 13.080 -5.756 15.905 1.00 84.38 93 ALA A CA 1
ATOM 725 C C . ALA A 1 93 ? 11.562 -5.519 15.954 1.00 84.38 93 ALA A C 1
ATOM 727 O O . ALA A 1 93 ? 11.048 -4.613 15.300 1.00 84.38 93 ALA A O 1
ATOM 728 N N . GLY A 1 94 ? 10.851 -6.309 16.764 1.00 76.44 94 GLY A N 1
ATOM 729 C CA . GLY A 1 94 ? 9.392 -6.221 16.884 1.00 76.44 94 GLY A CA 1
ATOM 730 C C . GLY A 1 94 ? 8.612 -7.054 15.864 1.00 76.44 94 GLY A C 1
ATOM 731 O O . GLY A 1 94 ? 7.419 -6.831 15.729 1.00 76.44 94 GLY A O 1
ATOM 732 N N . ASN A 1 95 ? 9.258 -8.021 15.193 1.00 74.50 95 ASN A N 1
ATOM 733 C CA . ASN A 1 95 ? 8.649 -8.937 14.212 1.00 74.50 95 ASN A CA 1
ATOM 734 C C . ASN A 1 95 ? 8.188 -8.274 12.893 1.00 74.50 95 ASN A C 1
ATOM 736 O O . ASN A 1 95 ? 7.646 -8.956 12.025 1.00 74.50 95 ASN A O 1
ATOM 740 N N . ASP A 1 96 ? 8.484 -6.986 12.719 1.00 75.38 96 ASP A N 1
ATOM 741 C CA . ASP A 1 96 ? 8.254 -6.212 11.498 1.00 75.38 96 ASP A CA 1
ATOM 742 C C . ASP A 1 96 ? 9.553 -6.043 10.701 1.00 75.38 96 ASP A C 1
ATOM 744 O O . ASP A 1 96 ? 10.630 -5.961 11.286 1.00 75.38 96 ASP A O 1
ATOM 748 N N . ASP A 1 97 ? 9.468 -5.927 9.372 1.00 82.50 97 ASP A N 1
ATOM 749 C CA . ASP A 1 97 ? 10.606 -5.511 8.541 1.00 82.50 97 ASP A CA 1
ATOM 750 C C . ASP A 1 97 ? 10.673 -3.977 8.466 1.00 82.50 97 ASP A C 1
ATOM 752 O O . ASP A 1 97 ? 9.988 -3.342 7.656 1.00 82.50 97 ASP A O 1
ATOM 756 N N . ARG A 1 98 ? 11.506 -3.374 9.324 1.00 78.38 98 ARG A N 1
ATOM 757 C CA . ARG A 1 98 ? 11.653 -1.912 9.418 1.00 78.38 98 ARG A CA 1
ATOM 758 C C . ARG A 1 98 ? 12.086 -1.263 8.111 1.00 78.38 98 ARG A C 1
ATOM 760 O O . ARG A 1 98 ? 11.577 -0.201 7.766 1.00 78.38 98 ARG A O 1
ATOM 767 N N . GLU A 1 99 ? 12.979 -1.906 7.369 1.00 77.62 99 GLU A N 1
ATOM 768 C CA . GLU A 1 99 ? 13.485 -1.375 6.103 1.00 77.62 99 GLU A CA 1
ATOM 769 C C . GLU A 1 99 ? 12.377 -1.333 5.044 1.00 77.62 99 GLU A C 1
ATOM 771 O O . GLU A 1 99 ? 12.221 -0.335 4.343 1.00 77.62 99 GLU A O 1
ATOM 776 N N . SER A 1 100 ? 11.543 -2.377 4.986 1.00 74.12 100 SER A N 1
ATOM 777 C CA . SER A 1 100 ? 10.373 -2.419 4.099 1.00 74.12 100 SER A CA 1
ATOM 778 C C . SER A 1 100 ? 9.330 -1.346 4.436 1.00 74.12 100 SER A C 1
ATOM 780 O O . SER A 1 100 ? 8.639 -0.859 3.537 1.00 74.12 100 SER A O 1
ATOM 782 N N . MET A 1 101 ? 9.203 -0.974 5.715 1.00 69.31 101 MET A N 1
ATOM 783 C CA . MET A 1 101 ? 8.312 0.099 6.166 1.00 69.31 101 MET A CA 1
ATOM 784 C C . MET A 1 101 ? 8.853 1.481 5.790 1.00 69.31 101 MET A C 1
ATOM 786 O O . MET A 1 101 ? 8.115 2.287 5.223 1.00 69.31 101 MET A O 1
ATOM 790 N N . GLU A 1 102 ? 10.134 1.752 6.057 1.00 70.00 102 GLU A N 1
ATOM 791 C CA . GLU A 1 102 ? 10.780 3.012 5.661 1.00 70.00 102 GLU A CA 1
ATOM 792 C C . GLU A 1 102 ? 10.660 3.239 4.148 1.00 70.00 102 GLU A C 1
ATOM 794 O O . GLU A 1 102 ? 10.267 4.324 3.722 1.00 70.00 102 GLU A O 1
ATOM 799 N N . PHE A 1 103 ? 10.847 2.185 3.348 1.00 66.38 103 PHE A N 1
ATOM 800 C CA . PHE A 1 103 ? 10.754 2.242 1.886 1.00 66.38 103 PHE A CA 1
ATOM 801 C C . PHE A 1 103 ? 9.410 2.735 1.333 1.00 66.38 103 PHE A C 1
ATOM 803 O O . PHE A 1 103 ? 9.367 3.338 0.267 1.00 66.38 103 PHE A O 1
ATOM 810 N N . LYS A 1 104 ? 8.298 2.459 2.023 1.00 61.91 104 LYS A N 1
ATOM 811 C CA . LYS A 1 104 ? 6.941 2.836 1.575 1.00 61.91 104 LYS A CA 1
ATOM 812 C C . LYS A 1 104 ? 6.521 4.223 2.061 1.00 61.91 104 LYS A C 1
ATOM 814 O O . LYS A 1 104 ? 5.454 4.712 1.693 1.00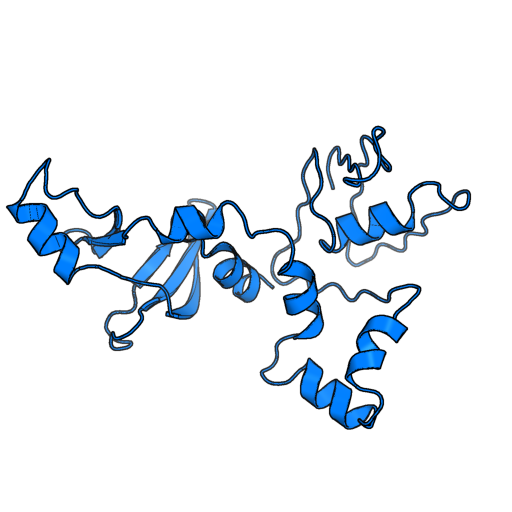 61.91 104 LYS A O 1
ATOM 819 N N . THR A 1 105 ? 7.310 4.837 2.941 1.00 49.41 105 THR A N 1
ATOM 820 C CA . THR A 1 105 ? 6.877 5.993 3.731 1.00 49.41 105 THR A CA 1
ATOM 821 C C . THR A 1 105 ? 7.047 7.330 2.995 1.00 49.41 105 THR A C 1
ATOM 823 O O . THR A 1 105 ? 6.345 8.281 3.345 1.00 49.41 105 THR A O 1
ATOM 826 N N . GLU A 1 106 ? 7.897 7.408 1.962 1.00 51.16 106 GLU A N 1
ATOM 827 C CA . GLU A 1 106 ? 8.332 8.690 1.376 1.00 51.16 106 GLU A CA 1
ATOM 828 C C . GLU A 1 106 ? 7.298 9.396 0.464 1.00 51.16 106 GLU A C 1
ATOM 830 O O . GLU A 1 106 ? 7.263 10.624 0.467 1.00 51.16 106 GLU A O 1
ATOM 835 N N . ASP A 1 107 ? 6.377 8.691 -0.213 1.00 49.34 107 ASP A N 1
ATOM 836 C CA . ASP A 1 107 ? 5.528 9.305 -1.267 1.00 49.34 107 ASP A CA 1
ATOM 837 C C . ASP A 1 107 ? 4.053 9.603 -0.894 1.00 49.34 107 ASP A C 1
ATOM 839 O O . ASP A 1 107 ? 3.295 10.124 -1.710 1.00 49.34 107 ASP A O 1
ATOM 843 N N . LEU A 1 108 ? 3.596 9.323 0.334 1.00 50.94 108 LEU A N 1
ATOM 844 C CA . LEU A 1 108 ? 2.175 9.501 0.726 1.00 50.94 108 LEU A CA 1
ATOM 845 C C . LEU A 1 108 ? 1.850 10.862 1.389 1.00 50.94 108 LEU A C 1
ATOM 847 O O . LEU A 1 108 ? 0.803 11.016 2.018 1.00 50.94 108 LEU A O 1
ATOM 851 N N . SER A 1 109 ? 2.737 11.857 1.302 1.00 52.12 109 SER A N 1
ATOM 852 C CA . SER A 1 109 ? 2.756 12.986 2.251 1.00 52.12 109 SER A CA 1
ATOM 853 C C . SER A 1 109 ? 1.714 14.095 2.035 1.00 52.12 109 SER A C 1
ATOM 855 O O . SER A 1 109 ? 1.363 14.767 3.000 1.00 52.12 109 SER A O 1
ATOM 857 N N . VAL A 1 110 ? 1.163 14.296 0.831 1.00 50.19 110 VAL A N 1
ATOM 858 C CA . VAL A 1 110 ? 0.394 15.535 0.560 1.00 50.19 110 VAL A CA 1
ATOM 859 C C . VAL A 1 110 ? -1.095 15.446 0.944 1.00 50.19 110 VAL A C 1
ATOM 861 O O . VAL A 1 110 ? -1.693 16.462 1.304 1.00 50.19 110 VAL A O 1
ATOM 864 N N . ASP A 1 111 ? -1.698 14.250 0.939 1.00 60.25 111 ASP A N 1
ATOM 865 C CA . ASP A 1 111 ? -3.112 14.061 1.322 1.00 60.25 111 ASP A CA 1
ATOM 866 C C . ASP A 1 111 ? -3.309 13.553 2.761 1.00 60.25 111 ASP A C 1
ATOM 868 O O . ASP A 1 111 ? -4.334 13.857 3.375 1.00 60.25 111 ASP A O 1
ATOM 872 N N . GLU A 1 112 ? -2.331 12.850 3.352 1.00 66.69 112 GLU A N 1
ATOM 873 C CA . GLU A 1 112 ? -2.433 12.374 4.744 1.00 66.69 112 GLU A CA 1
ATOM 874 C C . GLU A 1 112 ? -2.570 13.533 5.739 1.00 66.69 112 GLU A C 1
ATOM 876 O O . GLU A 1 112 ? -3.351 13.441 6.685 1.00 66.69 112 GLU A O 1
ATOM 881 N N . GLU A 1 113 ? -1.853 14.639 5.529 1.00 66.19 113 GLU A N 1
ATOM 882 C CA . GLU A 1 113 ? -1.867 15.781 6.448 1.00 66.19 113 GLU A CA 1
ATOM 883 C C . GLU A 1 113 ? -3.225 16.505 6.442 1.00 66.19 113 GLU A C 1
ATOM 885 O O . GLU A 1 113 ? -3.781 16.814 7.498 1.00 66.19 113 GLU A O 1
ATOM 890 N N . LYS A 1 114 ? -3.834 16.672 5.258 1.00 69.56 114 LYS A N 1
ATOM 891 C CA . LYS A 1 114 ? -5.198 17.212 5.117 1.00 69.56 114 LYS A CA 1
ATOM 892 C C . LYS A 1 114 ? -6.255 16.266 5.682 1.00 69.56 114 LYS A C 1
ATOM 894 O O . LYS A 1 114 ? -7.211 16.725 6.306 1.00 69.56 114 LYS A O 1
ATOM 899 N N . ALA A 1 115 ? -6.096 14.960 5.477 1.00 71.56 115 ALA A N 1
ATOM 900 C CA . ALA A 1 115 ? -7.006 13.956 6.019 1.00 71.56 115 ALA A CA 1
ATOM 901 C C . ALA A 1 115 ? -6.951 13.909 7.557 1.00 71.56 115 ALA A C 1
ATOM 903 O O . ALA A 1 115 ? -7.997 13.835 8.199 1.00 71.56 115 ALA A O 1
ATOM 904 N N . ARG A 1 116 ? -5.759 14.054 8.153 1.00 77.00 116 ARG A N 1
ATOM 905 C CA . ARG A 1 116 ? -5.562 14.125 9.614 1.00 77.00 116 ARG A CA 1
ATOM 906 C C . ARG A 1 116 ? -6.026 15.441 10.235 1.00 77.00 116 ARG A C 1
ATOM 908 O O . ARG A 1 116 ? -6.334 15.471 11.422 1.00 77.00 116 ARG A O 1
ATOM 915 N N . ALA A 1 117 ? -6.108 16.518 9.453 1.00 75.06 117 ALA A N 1
ATOM 916 C CA . ALA A 1 117 ? -6.710 17.770 9.905 1.00 75.06 117 ALA A CA 1
ATOM 917 C C . ALA A 1 117 ? -8.235 17.653 10.103 1.00 75.06 117 ALA A C 1
ATOM 919 O O . ALA A 1 117 ? -8.817 18.413 10.881 1.00 75.06 117 ALA A O 1
ATOM 920 N N . GLN A 1 118 ? -8.897 16.701 9.430 1.00 80.00 118 GLN A N 1
ATOM 921 C CA . GLN A 1 118 ? -10.317 16.424 9.653 1.00 80.00 118 GLN A CA 1
ATOM 922 C C . GLN A 1 118 ? -10.504 15.692 10.982 1.00 80.00 118 GLN A C 1
ATOM 924 O O . GLN A 1 118 ? -9.926 14.631 11.211 1.00 80.00 118 GLN A O 1
ATOM 929 N N . LYS A 1 119 ? -11.348 16.242 11.859 1.00 84.12 119 LYS A N 1
ATOM 930 C CA . LYS A 1 119 ? -11.666 15.620 13.147 1.00 84.12 119 LYS A CA 1
ATOM 931 C C . LYS A 1 119 ? -12.707 14.515 12.973 1.00 84.12 119 LYS A C 1
ATOM 933 O O . LYS A 1 119 ? -13.737 14.704 12.320 1.00 84.12 119 LYS A O 1
ATOM 938 N N . TRP A 1 120 ? -12.445 13.379 13.605 1.00 87.81 120 TRP A N 1
ATOM 939 C CA . TRP A 1 120 ? -13.337 12.225 13.643 1.00 87.81 120 TRP A CA 1
ATOM 940 C C . TRP A 1 120 ? -13.753 11.938 15.082 1.00 87.81 120 TRP A C 1
ATOM 942 O O . TRP A 1 120 ? -12.943 12.068 16.000 1.00 87.81 120 TRP A O 1
ATOM 952 N N . CYS A 1 121 ? -15.007 11.543 15.278 1.00 87.00 121 CYS A N 1
ATOM 953 C CA . CYS A 1 121 ? -15.564 11.174 16.571 1.00 87.00 121 CYS A CA 1
ATOM 954 C C . CYS A 1 121 ? -16.285 9.828 16.512 1.00 87.00 121 CYS A C 1
ATOM 956 O O . CYS A 1 121 ? -16.762 9.388 15.462 1.00 87.00 121 CYS A O 1
ATOM 958 N N . ILE A 1 122 ? -16.374 9.182 17.672 1.00 85.31 122 ILE A N 1
ATOM 959 C CA . ILE A 1 122 ? -17.247 8.028 17.873 1.00 85.31 122 ILE A CA 1
ATOM 960 C C . ILE A 1 122 ? -18.639 8.550 18.208 1.00 85.31 122 ILE A C 1
ATOM 962 O O . ILE A 1 122 ? -18.818 9.309 19.162 1.00 85.31 122 ILE A O 1
ATOM 966 N N . ASP A 1 123 ? -19.629 8.132 17.431 1.00 81.12 123 ASP A N 1
ATOM 967 C CA . ASP A 1 123 ? -21.018 8.458 17.703 1.00 81.12 123 ASP A CA 1
ATOM 968 C C . ASP A 1 123 ? -21.508 7.713 18.953 1.00 81.12 123 ASP A C 1
ATOM 970 O O . ASP A 1 123 ? -21.494 6.484 19.004 1.00 81.12 123 ASP A O 1
ATOM 974 N N . SER A 1 124 ? -21.985 8.450 19.956 1.00 73.19 124 SER A N 1
ATOM 975 C CA . SER A 1 124 ? -22.508 7.876 21.202 1.00 73.19 124 SER A CA 1
ATOM 976 C C . SER A 1 124 ? -23.729 6.963 21.021 1.00 73.19 124 SER A C 1
ATOM 978 O O . SER A 1 124 ? -24.017 6.171 21.912 1.00 73.19 124 SER A O 1
ATOM 980 N N . VAL A 1 125 ? -24.459 7.076 19.903 1.00 75.38 125 VAL A N 1
ATOM 981 C CA . VAL A 1 125 ? -25.667 6.277 19.639 1.00 75.38 125 VAL A CA 1
ATOM 982 C C . VAL A 1 125 ? -25.337 5.020 18.843 1.00 75.38 125 VAL A C 1
ATOM 984 O O . VAL A 1 125 ? -25.837 3.943 19.152 1.00 75.38 125 VAL A O 1
ATOM 987 N N . THR A 1 126 ? -24.515 5.152 17.800 1.00 74.62 126 THR A N 1
ATOM 988 C CA . THR A 1 126 ? -24.239 4.046 16.868 1.00 74.62 126 THR A CA 1
ATOM 989 C C . THR A 1 126 ? -22.923 3.328 17.150 1.00 74.62 126 THR A C 1
ATOM 991 O O . THR A 1 126 ? -22.717 2.235 16.633 1.00 74.62 126 THR A O 1
ATOM 994 N N . GLY A 1 127 ? -22.023 3.921 17.941 1.00 76.50 127 GLY A N 1
ATOM 995 C CA . GLY A 1 127 ? -20.673 3.402 18.183 1.00 76.50 127 GLY A CA 1
ATOM 996 C C . GLY A 1 127 ? -19.745 3.485 16.966 1.00 76.50 127 GLY A C 1
ATOM 997 O O . GLY A 1 127 ? -18.589 3.075 17.047 1.00 76.50 127 GLY A O 1
ATOM 998 N N . ASN A 1 128 ? -20.231 4.026 15.844 1.00 81.81 128 ASN A N 1
ATOM 999 C CA . ASN A 1 128 ? -19.484 4.123 14.598 1.00 81.81 128 ASN A CA 1
ATOM 1000 C C . ASN A 1 128 ? -18.633 5.392 14.556 1.00 81.81 128 ASN A C 1
ATOM 1002 O O . ASN A 1 128 ? -18.997 6.438 15.099 1.00 81.81 128 ASN A O 1
ATOM 1006 N N . VAL A 1 129 ? -17.506 5.300 13.854 1.00 85.31 129 VAL A N 1
ATOM 1007 C CA . VAL A 1 129 ? -16.603 6.429 13.630 1.00 85.31 129 VAL A CA 1
ATOM 1008 C C . VAL A 1 129 ? -17.125 7.269 12.469 1.00 85.31 129 VAL A C 1
ATOM 1010 O O . VAL A 1 129 ? -17.285 6.774 11.352 1.00 85.31 129 VAL A O 1
ATOM 1013 N N . ARG A 1 130 ? -17.390 8.551 12.730 1.00 85.19 130 ARG A N 1
ATOM 1014 C CA . ARG A 1 130 ? -17.850 9.526 11.732 1.00 85.19 130 ARG A CA 1
ATOM 1015 C C . ARG A 1 130 ? -17.104 10.848 11.867 1.00 85.19 130 ARG A C 1
ATOM 1017 O O . ARG A 1 130 ? -16.414 11.087 12.854 1.00 85.19 130 ARG A O 1
ATOM 1024 N N . ARG A 1 131 ? -17.239 11.720 10.868 1.00 84.38 131 ARG A N 1
ATOM 1025 C CA . ARG A 1 131 ? -16.706 13.085 10.955 1.00 84.38 131 ARG A CA 1
ATOM 1026 C C . ARG A 1 131 ? -17.430 13.852 12.065 1.00 84.38 131 ARG A C 1
ATOM 1028 O O . ARG A 1 131 ? -18.651 13.715 12.214 1.00 84.38 131 ARG A O 1
ATOM 1035 N N . CYS A 1 132 ? -16.670 14.636 12.829 1.00 82.31 132 CYS A N 1
ATOM 1036 C CA . CYS A 1 132 ? -17.229 15.555 13.816 1.00 82.31 132 CYS A CA 1
ATOM 1037 C C . CYS A 1 132 ? -18.116 16.588 13.116 1.00 82.31 132 CYS A C 1
ATOM 1039 O O . CYS A 1 132 ? -17.760 17.088 12.049 1.00 82.31 132 CYS A O 1
ATOM 1041 N N . THR A 1 133 ? -19.252 16.914 13.726 1.00 80.75 133 THR A N 1
ATOM 1042 C CA . THR A 1 133 ? -20.140 17.974 13.235 1.00 80.75 133 THR A CA 1
ATOM 1043 C C . THR A 1 133 ? -19.504 19.341 13.484 1.00 80.75 133 THR A C 1
ATOM 1045 O O . THR A 1 133 ? -18.933 19.573 14.553 1.00 80.75 133 THR A O 1
ATOM 1048 N N . ASP A 1 134 ? -19.625 20.261 12.527 1.00 76.75 134 ASP A N 1
ATOM 1049 C CA . ASP A 1 134 ? -19.119 21.620 12.693 1.00 76.75 134 ASP A CA 1
ATOM 1050 C C . ASP A 1 134 ? -19.949 22.411 13.725 1.00 76.75 134 ASP A C 1
ATOM 1052 O O . ASP A 1 134 ? -21.185 22.361 13.703 1.00 76.75 134 ASP A O 1
ATOM 1056 N N . PRO A 1 135 ? -19.312 23.239 14.581 1.00 72.50 135 PRO A N 1
ATOM 1057 C CA . PRO A 1 135 ? -20.008 24.078 15.565 1.00 72.50 135 PRO A CA 1
ATOM 1058 C C . PRO A 1 135 ? -21.036 25.050 14.973 1.00 72.50 135 PRO A C 1
ATOM 1060 O O . PRO A 1 135 ? -21.890 25.556 15.699 1.00 72.50 135 PRO A O 1
ATOM 1063 N N . LYS A 1 136 ? -20.933 25.342 13.670 1.00 73.06 136 LYS A N 1
ATOM 1064 C CA . LYS A 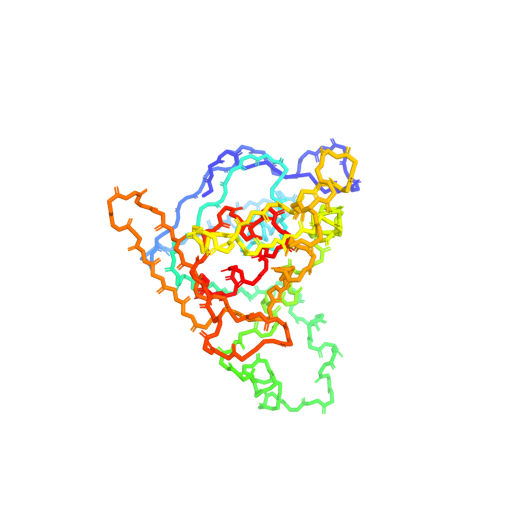1 136 ? -21.832 26.245 12.941 1.00 73.06 136 LYS A CA 1
ATOM 1065 C C . LYS A 1 136 ? -23.145 25.585 12.513 1.00 73.06 136 LYS A C 1
ATOM 1067 O O . LYS A 1 136 ? -24.119 26.306 12.334 1.00 73.06 136 LYS A O 1
ATOM 1072 N N . GLU A 1 137 ? -23.174 24.263 12.336 1.00 74.69 137 GLU A N 1
ATOM 1073 C CA . GLU A 1 137 ? -24.391 23.538 11.943 1.00 74.69 137 GLU A CA 1
ATOM 1074 C C . GLU A 1 137 ? -25.241 23.179 13.162 1.00 74.69 137 GLU A C 1
ATOM 1076 O O . GLU A 1 137 ? -26.439 23.445 13.183 1.00 74.69 137 GLU A O 1
ATOM 1081 N N . ASP A 1 138 ? -24.618 22.615 14.201 1.00 73.94 138 ASP A N 1
ATOM 1082 C CA . ASP A 1 138 ? -25.314 22.239 15.430 1.00 73.94 138 ASP A CA 1
ATOM 1083 C C . ASP A 1 138 ? -24.373 22.314 16.642 1.00 73.94 138 ASP A C 1
ATOM 1085 O O . ASP A 1 138 ? -23.547 21.433 16.890 1.00 73.94 138 ASP A O 1
ATOM 1089 N N . ALA A 1 139 ? -24.500 23.386 17.427 1.00 74.31 139 ALA A N 1
ATOM 1090 C CA . ALA A 1 139 ? -23.616 23.654 18.561 1.00 74.31 139 ALA A CA 1
ATOM 1091 C C . ALA A 1 139 ? -23.735 22.617 19.696 1.00 74.31 139 ALA A C 1
ATOM 1093 O O . ALA A 1 139 ? -22.768 22.397 20.430 1.00 74.31 139 ALA A O 1
ATOM 1094 N N . LYS A 1 140 ? -24.898 21.963 19.861 1.00 76.06 140 LYS A N 1
ATOM 1095 C CA . LYS A 1 140 ? -25.073 20.911 20.878 1.00 76.06 140 LYS A CA 1
ATOM 1096 C C . LYS A 1 140 ? -24.370 19.631 20.446 1.00 76.06 140 LYS A C 1
ATOM 1098 O O . LYS A 1 140 ? -23.635 19.048 21.243 1.00 76.06 140 LYS A O 1
ATOM 1103 N N . LYS A 1 141 ? -24.560 19.227 19.188 1.00 74.19 141 LYS A N 1
ATOM 1104 C CA . LYS A 1 141 ? -23.943 18.019 18.632 1.00 74.19 141 LYS A CA 1
ATOM 1105 C C . LYS A 1 141 ? -22.430 18.164 18.472 1.00 74.19 141 LYS A C 1
ATOM 1107 O O . LYS A 1 141 ? -21.706 17.234 18.801 1.00 74.19 141 LYS A O 1
ATOM 1112 N N . ALA A 1 142 ? -21.940 19.341 18.083 1.00 75.00 142 ALA A N 1
ATOM 1113 C CA . ALA A 1 142 ? -20.505 19.618 17.995 1.00 75.00 142 ALA A CA 1
ATOM 1114 C C . ALA A 1 142 ? -19.793 19.494 19.354 1.00 75.00 142 ALA A C 1
ATOM 1116 O O . ALA A 1 142 ? -18.723 18.899 19.440 1.00 75.00 142 ALA A O 1
ATOM 1117 N N . LYS A 1 143 ? -20.411 19.982 20.440 1.00 75.12 143 LYS A N 1
ATOM 1118 C CA . LYS A 1 143 ? -19.849 19.867 21.797 1.00 75.12 143 LYS A CA 1
ATOM 1119 C C . LYS A 1 143 ? -19.811 18.416 22.296 1.00 75.12 143 LYS A C 1
ATOM 1121 O O . LYS A 1 143 ? -18.895 18.032 23.018 1.00 75.12 143 LYS A O 1
ATOM 1126 N N . GLN A 1 144 ? -20.794 17.605 21.904 1.00 74.25 144 GLN A N 1
ATOM 1127 C CA . GLN A 1 144 ? -20.810 16.165 22.174 1.00 74.25 144 GLN A CA 1
ATOM 1128 C C . GLN A 1 144 ? -19.759 15.417 21.335 1.00 74.25 144 GLN A C 1
ATOM 1130 O O . GLN A 1 144 ? -19.044 14.564 21.860 1.00 74.25 144 GLN A O 1
ATOM 1135 N N . ASP A 1 145 ? -19.621 15.776 20.057 1.00 78.69 145 ASP A N 1
ATOM 1136 C CA . ASP A 1 145 ? -18.642 15.204 19.128 1.00 78.69 145 ASP A CA 1
ATOM 1137 C C . ASP A 1 145 ? -17.195 15.549 19.517 1.00 78.69 145 ASP A C 1
ATOM 1139 O O . ASP A 1 145 ? -16.296 14.749 19.272 1.00 78.69 145 ASP A O 1
ATOM 1143 N N . GLU A 1 146 ? -16.958 16.696 20.159 1.00 75.00 146 GLU A N 1
ATOM 1144 C CA . GLU A 1 146 ? -15.638 17.091 20.666 1.00 75.00 146 GLU A CA 1
ATOM 1145 C C . GLU A 1 146 ? -15.161 16.179 21.807 1.00 75.00 146 GLU A C 1
ATOM 1147 O O . GLU A 1 146 ? -14.009 15.747 21.810 1.00 75.00 146 GLU A O 1
ATOM 1152 N N . ALA A 1 147 ? -16.056 15.790 22.723 1.00 74.00 147 ALA A N 1
ATOM 1153 C CA . ALA A 1 147 ? -15.758 14.791 23.756 1.00 74.00 147 ALA A CA 1
ATOM 1154 C C . ALA A 1 147 ? -15.585 13.373 23.170 1.00 74.00 147 ALA A C 1
ATOM 1156 O O . ALA A 1 147 ? -14.851 12.542 23.711 1.00 74.00 147 ALA A O 1
ATOM 1157 N N . GLY A 1 148 ? -16.257 13.097 22.050 1.00 76.88 148 GLY A N 1
ATOM 1158 C CA . GLY A 1 148 ? -16.157 11.850 21.296 1.00 76.88 148 GLY A CA 1
ATOM 1159 C C . GLY A 1 148 ? -14.987 11.792 20.312 1.00 76.88 148 GLY A C 1
ATOM 1160 O O . GLY A 1 148 ? -14.832 10.759 19.660 1.00 76.88 148 GLY A O 1
ATOM 1161 N N . ALA A 1 149 ? -14.185 12.855 20.187 1.00 83.75 149 ALA A N 1
ATOM 1162 C CA . ALA A 1 149 ? -13.095 12.935 19.224 1.00 83.75 149 ALA A CA 1
ATOM 1163 C C . ALA A 1 149 ? -12.058 11.829 19.463 1.00 83.75 149 ALA A C 1
ATOM 1165 O O . ALA A 1 149 ? -11.724 11.490 20.604 1.00 83.75 149 ALA A O 1
ATOM 1166 N N . VAL A 1 150 ? -11.574 11.234 18.376 1.00 86.44 150 VAL A N 1
ATOM 1167 C CA . VAL A 1 150 ? -10.658 10.100 18.430 1.00 86.44 150 VAL A CA 1
ATOM 1168 C C . VAL A 1 150 ? -9.570 10.177 17.374 1.00 86.44 150 VAL A C 1
ATOM 1170 O O . VAL A 1 150 ? -9.785 10.611 16.245 1.00 86.44 150 VAL A O 1
ATOM 1173 N N . ILE A 1 151 ? -8.391 9.709 17.772 1.00 88.06 151 ILE A N 1
ATOM 1174 C CA . ILE A 1 151 ? -7.197 9.620 16.941 1.00 88.06 151 ILE A CA 1
ATOM 1175 C C . ILE A 1 151 ? -6.674 8.183 17.070 1.00 88.06 151 ILE A C 1
ATOM 1177 O O . ILE A 1 151 ? -6.460 7.740 18.203 1.00 88.06 151 ILE A O 1
ATOM 1181 N N . PRO A 1 152 ? -6.514 7.429 15.969 1.00 88.62 152 PRO A N 1
ATOM 1182 C CA . PRO A 1 152 ? -5.936 6.088 16.004 1.00 88.62 152 PRO A CA 1
ATOM 1183 C C . PRO A 1 152 ? -4.522 6.099 16.606 1.00 88.62 152 PRO A C 1
ATOM 1185 O O . PRO A 1 152 ? -3.675 6.889 16.192 1.00 88.62 152 PRO A O 1
ATOM 1188 N N . ASP A 1 153 ? -4.277 5.221 17.579 1.00 88.12 153 ASP A N 1
ATOM 1189 C CA . ASP A 1 153 ? -2.959 4.957 18.177 1.00 88.12 153 ASP A CA 1
ATOM 1190 C C . ASP A 1 153 ? -2.325 3.722 17.528 1.00 88.12 153 ASP A C 1
ATOM 1192 O O . ASP A 1 153 ? -1.249 3.787 16.939 1.00 88.12 153 ASP A O 1
ATOM 1196 N N . ALA A 1 154 ? -3.043 2.598 17.572 1.00 86.75 154 ALA A N 1
ATOM 1197 C CA . ALA A 1 154 ? -2.615 1.327 17.004 1.00 86.75 154 ALA A CA 1
ATOM 1198 C C . ALA A 1 154 ? -3.823 0.504 16.548 1.00 86.75 154 ALA A C 1
ATOM 1200 O O . ALA A 1 154 ? -4.937 0.693 17.038 1.00 86.75 154 ALA A O 1
ATOM 1201 N N . ILE A 1 155 ? -3.595 -0.435 15.636 1.00 89.94 155 ILE A N 1
ATOM 1202 C CA . ILE A 1 155 ? -4.556 -1.497 15.345 1.00 89.94 155 ILE A CA 1
ATOM 1203 C C . ILE A 1 155 ? -4.168 -2.706 16.198 1.00 89.94 155 ILE A C 1
ATOM 1205 O O . ILE A 1 155 ? -2.992 -3.035 16.303 1.00 89.94 155 ILE A O 1
ATOM 1209 N N . VAL A 1 156 ? -5.150 -3.316 16.858 1.00 88.81 156 VAL A N 1
ATOM 1210 C CA . VAL A 1 156 ? -4.939 -4.438 17.787 1.00 88.81 156 VAL A CA 1
ATOM 1211 C C . VAL A 1 156 ? -5.332 -5.762 17.147 1.00 88.81 156 VAL A C 1
ATOM 1213 O O . VAL A 1 156 ? -4.640 -6.758 17.312 1.00 88.81 156 VAL A O 1
ATOM 1216 N N . ASN A 1 157 ? -6.448 -5.772 16.419 1.00 86.38 157 ASN A N 1
ATOM 1217 C CA . ASN A 1 157 ? -6.975 -6.958 15.755 1.00 86.38 157 ASN A CA 1
ATOM 1218 C C . ASN A 1 157 ? -7.567 -6.604 14.390 1.00 86.38 157 ASN A C 1
ATOM 1220 O O . ASN A 1 157 ? -7.896 -5.455 14.093 1.00 86.38 157 ASN A O 1
ATOM 1224 N N . ARG A 1 158 ? -7.787 -7.635 13.572 1.00 88.44 158 ARG A N 1
ATOM 1225 C CA . ARG A 1 158 ? -8.429 -7.538 12.258 1.00 88.44 158 ARG A CA 1
ATOM 1226 C C . ARG A 1 158 ? -9.449 -8.657 12.081 1.00 88.44 158 ARG A C 1
ATOM 1228 O O . ARG A 1 158 ? -9.188 -9.802 12.445 1.00 88.44 158 ARG A O 1
ATOM 1235 N N . ARG A 1 159 ? -10.588 -8.361 11.449 1.00 88.75 159 ARG A N 1
ATOM 1236 C CA . ARG A 1 159 ? -11.594 -9.360 11.053 1.00 88.75 159 ARG A CA 1
ATOM 1237 C C . ARG A 1 159 ? -12.147 -9.091 9.657 1.00 88.75 159 ARG A C 1
ATOM 1239 O O . ARG A 1 159 ? -12.180 -7.958 9.187 1.00 88.75 159 ARG A O 1
ATOM 1246 N N . GLN A 1 160 ? -12.616 -10.149 8.999 1.00 86.94 160 GLN A N 1
ATOM 1247 C CA . GLN A 1 160 ? -13.237 -10.059 7.678 1.00 86.94 160 GLN A CA 1
ATOM 1248 C C . GLN A 1 160 ? -14.753 -10.245 7.776 1.00 86.94 160 GLN A C 1
ATOM 1250 O O . GLN A 1 160 ? -15.233 -11.279 8.252 1.00 86.94 160 GLN A O 1
ATOM 1255 N N . LYS A 1 161 ? -15.522 -9.293 7.241 1.00 84.12 161 LYS A N 1
ATOM 1256 C CA . LYS A 1 161 ? -16.963 -9.463 7.038 1.00 84.12 161 LYS A CA 1
ATOM 1257 C C . LYS A 1 161 ? -17.194 -10.329 5.802 1.00 84.12 161 LYS A C 1
ATOM 1259 O O . LYS A 1 161 ? -17.248 -9.844 4.675 1.00 84.12 161 LYS A O 1
ATOM 1264 N N . LYS A 1 162 ? -17.361 -11.640 6.009 1.00 78.19 162 LYS A N 1
ATOM 1265 C CA . LYS A 1 162 ? -17.528 -12.631 4.923 1.00 78.19 162 LYS A CA 1
ATOM 1266 C C . LYS A 1 162 ? -18.648 -12.291 3.924 1.00 78.19 162 LYS A C 1
ATOM 1268 O O . LYS A 1 162 ? -18.504 -12.602 2.748 1.00 78.19 162 LYS A O 1
ATOM 1273 N N . LYS A 1 163 ? -19.744 -11.664 4.376 1.00 77.94 163 LYS A N 1
ATOM 1274 C CA . LYS A 1 163 ? -20.889 -11.293 3.520 1.00 77.94 163 LYS A CA 1
ATOM 1275 C C . LYS A 1 163 ? -20.583 -10.121 2.582 1.00 77.94 163 LYS A C 1
ATOM 1277 O O . LYS A 1 163 ? -20.966 -10.165 1.422 1.00 77.94 163 LYS A O 1
ATOM 1282 N N . GLU A 1 164 ? -19.878 -9.109 3.077 1.00 77.06 164 GLU A N 1
ATOM 1283 C CA . GLU A 1 164 ? -19.601 -7.859 2.351 1.00 77.06 164 GLU A CA 1
ATOM 1284 C C . GLU A 1 164 ? -18.225 -7.865 1.670 1.00 77.06 164 GLU A C 1
ATOM 1286 O O . GLU A 1 164 ? -17.920 -6.976 0.884 1.00 77.06 164 GLU A O 1
ATOM 1291 N N . LYS A 1 165 ? -17.391 -8.882 1.943 1.00 79.19 165 LYS A N 1
ATOM 1292 C CA . LYS A 1 165 ? -15.986 -8.975 1.501 1.00 79.19 165 LYS A CA 1
ATOM 1293 C C . LYS A 1 165 ? -15.141 -7.760 1.923 1.00 79.19 165 LYS A C 1
ATOM 1295 O O . LYS A 1 165 ? -14.107 -7.487 1.317 1.00 79.19 165 LYS A O 1
ATOM 1300 N N . THR A 1 166 ? -15.553 -7.072 2.984 1.00 82.44 166 THR A N 1
ATOM 1301 C CA . THR A 1 166 ? -14.867 -5.925 3.587 1.00 82.44 166 THR A CA 1
ATOM 1302 C C . THR A 1 166 ? -14.079 -6.341 4.833 1.00 82.44 166 THR A C 1
ATOM 1304 O O . THR A 1 166 ? -14.298 -7.415 5.409 1.00 82.44 166 THR A O 1
ATOM 1307 N N . PHE A 1 167 ? -13.132 -5.492 5.238 1.00 84.94 167 PHE A N 1
ATOM 1308 C CA . PHE A 1 167 ? -12.296 -5.687 6.423 1.00 84.94 167 PHE A CA 1
ATOM 1309 C C . PHE A 1 167 ? -12.593 -4.623 7.473 1.00 84.94 167 PHE A C 1
ATOM 1311 O O . PHE A 1 167 ? -12.741 -3.441 7.150 1.00 84.94 167 PHE A O 1
ATOM 1318 N N . GLU A 1 168 ? -12.641 -5.070 8.724 1.00 89.94 168 GLU A N 1
ATOM 1319 C CA . GLU A 1 168 ? -12.702 -4.217 9.903 1.00 89.94 168 GLU A CA 1
ATOM 1320 C C . GLU A 1 168 ? -11.468 -4.441 10.767 1.00 89.94 168 GLU A C 1
ATOM 1322 O O . GLU A 1 168 ? -10.982 -5.568 10.916 1.00 89.94 168 GLU A O 1
ATOM 1327 N N . TYR A 1 169 ? -11.002 -3.353 11.362 1.00 91.06 169 TYR A N 1
ATOM 1328 C CA . TYR A 1 169 ? -9.825 -3.302 12.210 1.00 91.06 169 TYR A CA 1
ATOM 1329 C C . TYR A 1 169 ? -10.250 -2.803 13.585 1.00 91.06 169 TYR A C 1
ATOM 1331 O O . TYR A 1 169 ? -11.002 -1.838 13.691 1.00 91.06 169 TYR A O 1
ATOM 1339 N N . GLU A 1 170 ? -9.801 -3.476 14.634 1.00 92.25 170 GLU A N 1
ATOM 1340 C CA . GLU A 1 170 ? -9.990 -3.030 16.005 1.00 92.25 170 GLU A CA 1
ATOM 1341 C C . GLU A 1 170 ? -8.933 -1.974 16.316 1.00 92.25 170 GLU A C 1
ATOM 1343 O O . GLU A 1 170 ? -7.737 -2.267 16.347 1.00 92.25 170 GLU A O 1
ATOM 1348 N N . VAL A 1 171 ? -9.378 -0.739 16.516 1.00 92.06 171 VAL A N 1
ATOM 1349 C CA . VAL A 1 171 ? -8.505 0.417 16.688 1.00 92.06 171 VAL A CA 1
ATOM 1350 C C . VAL A 1 171 ? -8.431 0.781 18.161 1.00 92.06 171 VAL A C 1
ATOM 1352 O O . VAL A 1 171 ? -9.451 1.044 18.801 1.00 92.06 171 VAL A O 1
ATOM 1355 N N . LYS A 1 172 ? -7.205 0.848 18.678 1.00 91.62 172 LYS A N 1
ATOM 1356 C CA . LYS A 1 172 ? -6.884 1.493 19.945 1.00 91.62 172 LYS A CA 1
ATOM 1357 C C . LYS A 1 172 ? -6.754 2.990 19.715 1.00 91.62 172 LYS A C 1
ATOM 1359 O O . LYS A 1 172 ? -6.042 3.430 18.813 1.00 91.62 172 LYS A O 1
ATOM 1364 N N . TRP A 1 173 ? -7.430 3.772 20.545 1.00 91.00 173 TRP A N 1
ATOM 1365 C CA . TRP A 1 173 ? -7.467 5.228 20.436 1.00 91.00 173 TRP A CA 1
ATOM 1366 C C . TRP A 1 173 ? -6.435 5.892 21.346 1.00 91.00 173 TRP A C 1
ATOM 1368 O O . TRP A 1 173 ? -6.211 5.449 22.475 1.00 91.00 173 TRP A O 1
ATOM 1378 N N . GLN A 1 174 ? -5.838 6.989 20.881 1.00 88.06 174 GLN A N 1
ATOM 1379 C CA . GLN A 1 174 ? -4.914 7.780 21.690 1.00 88.06 174 GLN A CA 1
ATOM 1380 C C . GLN A 1 174 ? -5.609 8.297 22.952 1.00 88.06 174 GLN A C 1
ATOM 1382 O O . GLN A 1 174 ? -6.749 8.761 22.905 1.00 88.06 174 GLN A O 1
ATOM 1387 N N . PHE A 1 175 ? -4.903 8.216 24.081 1.00 84.88 175 PHE A N 1
ATOM 1388 C CA . PHE A 1 175 ? -5.364 8.671 25.398 1.00 84.88 175 PHE A CA 1
ATOM 1389 C C . PHE A 1 175 ? -6.665 8.018 25.907 1.00 84.88 175 PHE A C 1
ATOM 1391 O O . PHE A 1 175 ? -7.269 8.524 26.852 1.00 84.88 175 PHE A O 1
ATOM 1398 N N . LYS A 1 176 ? -7.094 6.883 25.332 1.00 84.62 176 LYS A N 1
ATOM 1399 C CA . LYS A 1 176 ? -8.226 6.084 25.832 1.00 84.62 176 LYS A CA 1
ATOM 1400 C C . LYS A 1 176 ? -7.767 4.700 26.303 1.00 84.62 176 LYS A C 1
ATOM 1402 O O . LYS A 1 176 ? -6.772 4.165 25.816 1.00 84.62 176 LYS A O 1
ATOM 1407 N N . SER A 1 177 ? -8.500 4.124 27.263 1.00 85.62 177 SER A N 1
ATOM 1408 C CA . SER A 1 177 ? -8.294 2.730 27.701 1.00 85.62 177 SER A CA 1
ATOM 1409 C C . SER A 1 177 ? -8.611 1.755 26.563 1.00 85.62 177 SER A C 1
ATOM 1411 O O . SER A 1 177 ? -9.463 2.060 25.725 1.00 85.62 177 SER A O 1
ATOM 1413 N N . MET A 1 178 ? -7.994 0.569 26.592 1.00 80.88 178 MET A N 1
ATOM 1414 C CA . MET A 1 178 ? -8.266 -0.527 25.649 1.00 80.88 178 MET A CA 1
ATOM 1415 C C . MET A 1 178 ? -9.739 -0.961 25.653 1.00 80.88 178 MET A C 1
ATOM 1417 O O . MET A 1 178 ? -10.244 -1.425 24.639 1.00 80.88 178 MET A O 1
ATOM 1421 N N . ASP A 1 179 ? -10.463 -0.735 26.752 1.00 84.31 179 ASP A N 1
ATOM 1422 C CA . ASP A 1 179 ? -11.905 -1.020 26.843 1.00 84.31 179 ASP A CA 1
ATOM 1423 C C . ASP A 1 179 ? -12.748 -0.181 25.870 1.00 84.31 179 ASP A C 1
ATOM 1425 O O . ASP A 1 179 ? -13.898 -0.506 25.594 1.00 84.31 179 ASP A O 1
ATOM 1429 N N . ASN A 1 180 ? -12.182 0.916 25.354 1.00 84.19 180 ASN A N 1
ATOM 1430 C CA . ASN A 1 180 ? -12.833 1.801 24.390 1.00 84.19 180 ASN A CA 1
ATOM 1431 C C . ASN A 1 180 ? -12.405 1.512 22.947 1.00 84.19 180 ASN A C 1
ATOM 1433 O O . ASN A 1 180 ? -12.701 2.321 22.065 1.00 84.19 180 ASN A O 1
ATOM 1437 N N . ASN A 1 181 ? -11.675 0.421 22.698 1.00 90.06 181 ASN A N 1
ATOM 1438 C CA . ASN A 1 181 ? -11.345 0.006 21.344 1.00 90.06 181 ASN A CA 1
ATOM 1439 C C . ASN A 1 181 ? -12.627 -0.179 20.531 1.00 90.06 181 ASN A C 1
ATOM 1441 O O . ASN A 1 181 ? -13.622 -0.725 21.014 1.00 90.06 181 ASN A O 1
ATOM 1445 N N . THR A 1 182 ? -12.604 0.252 19.274 1.00 90.50 182 THR A N 1
ATOM 1446 C CA . THR A 1 182 ? -13.755 0.081 18.385 1.00 90.50 182 THR A CA 1
ATOM 1447 C C . THR A 1 182 ? -13.337 -0.496 17.046 1.00 90.50 182 THR A C 1
ATOM 1449 O O . THR A 1 182 ? -12.217 -0.304 16.573 1.00 90.50 182 THR A O 1
ATOM 1452 N N . TRP A 1 183 ? -14.256 -1.246 16.441 1.00 90.81 183 TRP A N 1
ATOM 1453 C CA . TRP A 1 183 ? -14.073 -1.807 15.110 1.00 90.81 1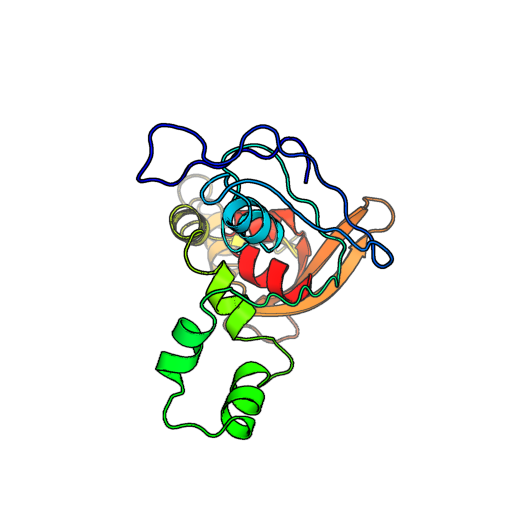83 TRP A CA 1
ATOM 1454 C C . TRP A 1 183 ? -14.374 -0.738 14.064 1.00 90.81 183 TRP A C 1
ATOM 1456 O O . TRP A 1 183 ? -15.453 -0.149 14.063 1.00 90.81 183 TRP A O 1
ATOM 1466 N N . VAL A 1 184 ? -13.415 -0.492 13.178 1.00 90.75 184 VAL A N 1
ATOM 1467 C CA . VAL A 1 184 ? -13.482 0.540 12.144 1.00 90.75 184 VAL A CA 1
ATOM 1468 C C . VAL A 1 184 ? -13.219 -0.092 10.783 1.00 90.75 184 VAL A C 1
ATOM 1470 O O . VAL A 1 184 ? -12.326 -0.925 10.623 1.00 90.75 184 VAL A O 1
ATOM 1473 N N . GLU A 1 185 ? -14.007 0.295 9.785 1.00 89.62 185 GLU A N 1
ATOM 1474 C CA . GLU A 1 185 ? -13.843 -0.190 8.416 1.00 89.62 185 GLU A CA 1
ATOM 1475 C C . GLU A 1 185 ? -12.583 0.378 7.749 1.00 89.62 185 GLU A C 1
ATOM 1477 O O . GLU A 1 185 ? -12.176 1.516 8.002 1.00 89.62 185 GLU A O 1
ATOM 1482 N N . LYS A 1 186 ? -11.997 -0.409 6.833 1.00 86.00 186 LYS A N 1
ATOM 1483 C CA . LYS A 1 186 ? -10.812 -0.019 6.049 1.00 86.00 186 LYS A CA 1
ATOM 1484 C C . LYS A 1 186 ? -10.945 1.365 5.411 1.00 86.00 186 LYS A C 1
ATOM 1486 O O . LYS A 1 186 ? -10.042 2.187 5.520 1.00 86.00 186 LYS A O 1
ATOM 1491 N N . ASP A 1 187 ? -12.066 1.605 4.734 1.00 85.38 187 ASP A N 1
ATOM 1492 C CA . ASP A 1 187 ? -12.313 2.838 3.981 1.00 85.38 187 ASP A CA 1
ATOM 1493 C C . ASP A 1 187 ? -12.346 4.068 4.900 1.00 85.38 187 ASP A C 1
ATOM 1495 O O . ASP A 1 187 ? -11.788 5.115 4.574 1.00 85.38 187 ASP A O 1
ATOM 1499 N N . THR A 1 188 ? -12.904 3.920 6.103 1.00 87.06 188 THR A N 1
ATOM 1500 C CA . THR A 1 188 ? -12.914 4.974 7.121 1.00 87.06 188 THR A CA 1
ATOM 1501 C C . THR A 1 188 ? -11.498 5.304 7.591 1.00 87.06 188 THR A C 1
ATOM 1503 O O . THR A 1 188 ? -11.126 6.473 7.602 1.00 87.06 188 THR A O 1
ATOM 1506 N N . LEU A 1 189 ? -10.663 4.302 7.889 1.00 85.88 189 LEU A N 1
ATOM 1507 C CA . LEU A 1 189 ? -9.266 4.529 8.294 1.00 85.88 189 LEU A CA 1
ATOM 1508 C C . LEU A 1 189 ? -8.421 5.179 7.192 1.00 85.88 189 LEU A C 1
ATOM 1510 O O . LEU A 1 189 ? -7.577 6.033 7.474 1.00 85.88 189 LEU A O 1
ATOM 1514 N N . VAL A 1 190 ? -8.676 4.822 5.932 1.00 84.31 190 VAL A N 1
ATOM 1515 C CA . VAL A 1 190 ? -8.044 5.469 4.776 1.00 84.31 190 VAL A CA 1
ATOM 1516 C C . VAL A 1 190 ? -8.484 6.933 4.677 1.00 84.31 190 VAL A C 1
ATOM 1518 O O . VAL A 1 190 ? -7.630 7.810 4.561 1.00 84.31 190 VAL A O 1
ATOM 1521 N N . LYS A 1 191 ? -9.784 7.226 4.820 1.00 84.81 191 LYS A N 1
ATOM 1522 C CA . LYS A 1 191 ? -10.325 8.601 4.835 1.00 84.81 191 LYS A CA 1
ATOM 1523 C C . LYS A 1 191 ? -9.817 9.448 6.005 1.00 84.81 191 LYS A C 1
ATOM 1525 O O . LYS A 1 191 ? -9.774 10.667 5.882 1.00 84.81 191 LYS A O 1
ATOM 1530 N N . MET A 1 192 ? -9.437 8.825 7.119 1.00 84.38 192 MET A N 1
ATOM 1531 C CA . MET A 1 192 ? -8.797 9.491 8.259 1.00 84.38 192 MET A CA 1
ATOM 1532 C C . MET A 1 192 ? -7.304 9.801 8.025 1.00 84.38 192 MET A C 1
ATOM 1534 O O . MET A 1 192 ? -6.691 10.479 8.843 1.00 84.38 192 MET A O 1
ATOM 1538 N N . GLY A 1 193 ? -6.692 9.303 6.943 1.00 82.75 193 GLY A N 1
ATOM 1539 C CA . GLY A 1 193 ? -5.261 9.490 6.666 1.00 82.75 193 GLY A CA 1
ATOM 1540 C C . GLY A 1 193 ? -4.343 8.488 7.380 1.00 82.75 193 GLY A C 1
ATOM 1541 O O . GLY A 1 193 ? -3.161 8.773 7.601 1.00 82.75 193 GLY A O 1
ATOM 1542 N N . TYR A 1 194 ? -4.873 7.318 7.759 1.00 84.00 194 TYR A N 1
ATOM 1543 C CA . TYR A 1 194 ? -4.143 6.246 8.453 1.00 84.00 194 TYR A CA 1
ATOM 1544 C C . TYR A 1 194 ? -3.988 4.985 7.595 1.00 84.00 194 TYR A C 1
ATOM 1546 O O . TYR A 1 194 ? -3.954 3.865 8.109 1.00 84.00 194 TYR A O 1
ATOM 1554 N N . ILE A 1 195 ? -3.839 5.154 6.278 1.00 80.38 195 ILE A N 1
ATOM 1555 C CA . ILE A 1 195 ? -3.608 4.035 5.353 1.00 80.38 195 ILE A CA 1
ATOM 1556 C C . ILE A 1 195 ? -2.372 3.208 5.737 1.00 80.38 195 ILE A C 1
ATOM 1558 O O . ILE A 1 195 ? -2.390 1.989 5.599 1.00 80.38 195 ILE A O 1
ATOM 1562 N N . LYS A 1 196 ? -1.341 3.846 6.304 1.00 75.56 196 LYS A N 1
ATOM 1563 C CA . LYS A 1 196 ? -0.113 3.189 6.777 1.00 75.56 196 LYS A CA 1
ATOM 1564 C C . LYS A 1 196 ? -0.355 2.201 7.919 1.00 75.56 196 LYS A C 1
ATOM 1566 O O . LYS A 1 196 ? 0.224 1.121 7.910 1.00 75.56 196 LYS A O 1
ATOM 1571 N N . LEU A 1 197 ? -1.226 2.544 8.876 1.00 80.56 197 LEU A N 1
ATOM 1572 C CA . LEU A 1 197 ? -1.583 1.629 9.969 1.00 80.56 197 LEU A CA 1
ATOM 1573 C C . LEU A 1 197 ? -2.285 0.388 9.416 1.00 80.56 197 LEU A C 1
ATOM 1575 O O . LEU A 1 197 ? -1.959 -0.728 9.795 1.00 80.56 197 LEU A O 1
ATOM 1579 N N . VAL A 1 198 ? -3.200 0.591 8.466 1.00 82.00 198 VAL A N 1
ATOM 1580 C CA . VAL A 1 198 ? -3.914 -0.503 7.801 1.00 82.00 198 VAL A CA 1
ATOM 1581 C C . VAL A 1 198 ? -2.965 -1.386 6.988 1.00 82.00 198 VAL A C 1
ATOM 1583 O O . VAL A 1 198 ? -3.075 -2.604 7.043 1.00 82.00 198 VAL A O 1
ATOM 1586 N N . GLN A 1 199 ? -2.039 -0.789 6.233 1.00 75.81 199 GLN A N 1
ATOM 1587 C CA . GLN A 1 199 ? -1.076 -1.533 5.419 1.00 75.81 199 GLN A CA 1
ATOM 1588 C C . GLN A 1 199 ? -0.135 -2.388 6.268 1.00 75.81 199 GLN A C 1
ATOM 1590 O O . GLN A 1 199 ? 0.116 -3.526 5.887 1.00 75.81 199 GLN A O 1
ATOM 1595 N N . ARG A 1 200 ? 0.325 -1.878 7.421 1.00 75.56 200 ARG A N 1
ATOM 1596 C CA . ARG A 1 200 ? 1.153 -2.650 8.359 1.00 75.56 200 ARG A CA 1
ATOM 1597 C C . ARG A 1 200 ? 0.462 -3.947 8.789 1.00 75.56 200 ARG A C 1
ATOM 1599 O O . ARG A 1 200 ? 1.097 -4.987 8.798 1.00 75.56 200 ARG A O 1
ATOM 1606 N N . GLU A 1 201 ? -0.830 -3.887 9.098 1.00 80.44 201 GLU A N 1
ATOM 1607 C CA . GLU A 1 201 ? -1.604 -5.059 9.536 1.00 80.44 201 GLU A CA 1
ATOM 1608 C C . GLU A 1 201 ? -2.089 -5.960 8.391 1.00 80.44 201 GLU A C 1
ATOM 1610 O O . GLU A 1 201 ? -2.589 -7.063 8.622 1.00 80.44 201 GLU A O 1
ATOM 1615 N N . ASP A 1 202 ? -2.038 -5.484 7.146 1.00 73.00 202 ASP A N 1
ATOM 1616 C CA . ASP A 1 202 ? -2.402 -6.273 5.964 1.00 73.00 202 ASP A CA 1
ATOM 1617 C C . ASP A 1 202 ? -1.238 -7.152 5.453 1.00 73.00 202 ASP A C 1
ATOM 1619 O O . ASP A 1 202 ? -1.491 -8.104 4.696 1.00 73.00 202 ASP A O 1
ATOM 1623 N N . GLU A 1 203 ? -0.002 -6.848 5.867 1.00 65.75 203 GLU A N 1
ATOM 1624 C CA . GLU A 1 203 ? 1.250 -7.562 5.542 1.00 65.75 203 GLU A CA 1
ATOM 1625 C C . GLU A 1 203 ? 1.515 -8.797 6.410 1.00 65.75 203 GLU A C 1
ATOM 1627 O O . GLU A 1 203 ? 2.115 -9.751 5.855 1.00 65.75 203 GLU A O 1
#

Organism: Symbiodinium pilosum (NCBI:txid2952)

InterPro domains:
  IPR000953 Chromo/chromo shadow domain [PS50013] (150-203)
  IPR003439 ABC transporter-like, ATP-binding domain [PF00005] (17-112)
  IPR015688 Elongation Factor 3, ABC2 domain, chromodomain-like insertion [cd18626] (151-203)
  IPR016197 Chromo-like domain superfamily [SSF54160] (146-197)
  IPR023780 Chromo domain [PF00385] (151-192)
  IPR027417 P-loop containing nucleoside triphosphate hydrolase [G3DSA:3.40.50.300] (1-93)
  IPR027417 P-loop containing nucleoside triphosphate hydrolase [SSF52540] (2-91)
  IPR047038 Elongation Factor 3, chromodomain-like insertion superfamily [G3DSA:2.40.50.990] (94-198)
  IPR050611 ABCF protein [PTHR19211] (1-101)

pLDDT: mean 82.73, std 9.41, range [49.34, 94.31]

Foldseek 3Di:
DAQFWADDPVDPDTLDGGDDDDDDPPDDDDDDDDPSSCSLVVVCCQLQLDPTPDDDHDDAFPDDDDDDDPCNVVVCVVVVVPDPVVVVCVCCPPNHRVVSLVSNPPPLPPVLVVLQVFWWFQDPVPRAIDTQDDCVVPVVSNVVRVVRTWDFDAFDDKDAPPVVRWIWTFTDTPPDDSVSTDTYTQVVCVSSSNVSRVVRNRD